Protein AF-A0A3A9YY41-F1 (afdb_monomer)

Mean predicted aligned error: 10.47 Å

Radius of gyration: 22.88 Å; Cα contacts (8 Å, |Δi|>4): 305; chains: 1; bounding box: 54×55×63 Å

InterPro domains:
  IPR057369 VG15 protein [PF25310] (116-248)

pLDDT: mean 78.18, std 17.79, range [34.72, 97.12]

Structure (mmCIF, N/CA/C/O backbone):
data_AF-A0A3A9YY41-F1
#
_entry.id   AF-A0A3A9YY41-F1
#
loop_
_atom_site.group_PDB
_atom_site.id
_atom_site.type_symbol
_atom_site.label_atom_id
_atom_site.label_alt_id
_atom_site.label_comp_id
_atom_site.label_asym_id
_atom_site.label_entity_id
_atom_site.label_seq_id
_atom_site.pdbx_PDB_ins_code
_atom_site.Cartn_x
_atom_site.Cartn_y
_atom_site.Cartn_z
_atom_site.occupancy
_atom_site.B_iso_or_equiv
_atom_site.auth_seq_id
_atom_site.auth_comp_id
_atom_site.auth_asym_id
_atom_site.auth_atom_id
_atom_site.pdbx_PDB_model_num
ATOM 1 N N . MET A 1 1 ? 11.882 -2.691 -6.430 1.00 82.69 1 MET A N 1
ATOM 2 C CA . MET A 1 1 ? 11.577 -2.040 -7.729 1.00 82.69 1 MET A CA 1
ATOM 3 C C . MET A 1 1 ? 12.564 -2.408 -8.829 1.00 82.69 1 MET A C 1
ATOM 5 O O . MET A 1 1 ? 12.120 -2.904 -9.857 1.00 82.69 1 MET A O 1
ATOM 9 N N . ARG A 1 2 ? 13.877 -2.268 -8.598 1.00 91.75 2 ARG A N 1
ATOM 10 C CA . ARG A 1 2 ? 14.949 -2.610 -9.555 1.00 91.75 2 ARG A CA 1
ATOM 11 C C . ARG A 1 2 ? 14.807 -4.006 -10.184 1.00 91.75 2 ARG A C 1
ATOM 13 O O . ARG A 1 2 ? 14.711 -4.129 -11.401 1.00 91.75 2 ARG A O 1
ATOM 20 N N . LEU A 1 3 ? 14.665 -5.047 -9.356 1.00 92.25 3 LEU A N 1
ATOM 21 C CA . LEU A 1 3 ? 14.449 -6.423 -9.827 1.00 92.25 3 LEU A CA 1
ATOM 22 C C . LEU A 1 3 ? 13.198 -6.575 -10.711 1.00 92.25 3 LEU A C 1
ATOM 24 O O . LEU A 1 3 ? 13.268 -7.194 -11.769 1.00 92.25 3 LEU A O 1
ATOM 28 N N . LEU A 1 4 ? 12.061 -6.010 -10.286 1.00 89.19 4 LEU A N 1
ATOM 29 C CA . LEU A 1 4 ? 10.801 -6.093 -11.034 1.00 89.19 4 LEU A CA 1
ATOM 30 C C . LEU A 1 4 ? 10.934 -5.438 -12.412 1.00 89.19 4 LEU A C 1
ATOM 32 O O . LEU A 1 4 ? 10.490 -6.014 -13.401 1.00 89.19 4 LEU A O 1
ATOM 36 N N . ARG A 1 5 ? 11.560 -4.258 -12.478 1.00 91.00 5 ARG A N 1
ATOM 37 C CA . ARG A 1 5 ? 11.817 -3.555 -13.737 1.00 91.00 5 ARG A CA 1
ATOM 38 C C . ARG A 1 5 ? 12.725 -4.388 -14.645 1.00 91.00 5 ARG A C 1
ATOM 40 O O . ARG A 1 5 ? 12.323 -4.702 -15.760 1.00 91.00 5 ARG A O 1
ATOM 47 N N . GLY A 1 6 ? 13.858 -4.864 -14.118 1.00 93.50 6 GLY A N 1
ATOM 48 C CA . GLY A 1 6 ? 14.816 -5.697 -14.853 1.00 93.50 6 GLY A CA 1
ATOM 49 C C . GLY A 1 6 ? 14.189 -6.954 -15.456 1.00 93.50 6 GLY A C 1
ATOM 50 O O . GLY A 1 6 ? 14.388 -7.233 -16.635 1.00 93.50 6 GLY A O 1
ATOM 51 N N . GLN A 1 7 ? 13.357 -7.665 -14.689 1.00 91.44 7 GLN A N 1
ATOM 52 C CA . GLN A 1 7 ? 12.636 -8.853 -15.168 1.00 91.44 7 GLN A CA 1
ATOM 53 C C . GLN A 1 7 ? 11.621 -8.554 -16.275 1.00 91.44 7 GLN A C 1
ATOM 55 O O . GLN A 1 7 ? 11.279 -9.446 -17.047 1.00 91.44 7 GLN A O 1
ATOM 60 N N . ARG A 1 8 ? 11.071 -7.336 -16.316 1.00 89.06 8 ARG A N 1
ATOM 61 C CA . ARG A 1 8 ? 9.973 -6.983 -17.224 1.00 89.06 8 ARG A CA 1
ATOM 62 C C . ARG A 1 8 ? 10.435 -6.263 -18.479 1.00 89.06 8 ARG A C 1
ATOM 64 O O . ARG A 1 8 ? 9.763 -6.381 -19.495 1.00 89.06 8 ARG A O 1
ATOM 71 N N . THR A 1 9 ? 11.539 -5.528 -18.413 1.00 91.25 9 THR A N 1
ATOM 72 C CA . THR A 1 9 ? 11.995 -4.670 -19.516 1.00 91.25 9 THR A CA 1
ATOM 73 C C . THR A 1 9 ? 13.408 -4.993 -19.992 1.00 91.25 9 THR A C 1
ATOM 75 O O . THR A 1 9 ? 13.845 -4.422 -20.987 1.00 91.25 9 THR A O 1
ATOM 78 N N . GLY A 1 10 ? 14.152 -5.855 -19.286 1.00 94.00 10 GLY A N 1
ATOM 79 C CA . GLY A 1 10 ? 15.588 -6.039 -19.524 1.00 94.00 10 GLY A CA 1
ATOM 80 C C . GLY A 1 10 ? 16.428 -4.817 -19.132 1.00 94.00 10 GLY A C 1
ATOM 81 O O . GLY A 1 10 ? 17.626 -4.776 -19.409 1.00 94.00 10 GLY A O 1
ATOM 82 N N . ARG A 1 11 ? 15.820 -3.829 -18.462 1.00 94.56 11 ARG A N 1
ATOM 83 C CA . ARG A 1 11 ? 16.466 -2.603 -17.988 1.00 94.56 11 ARG A CA 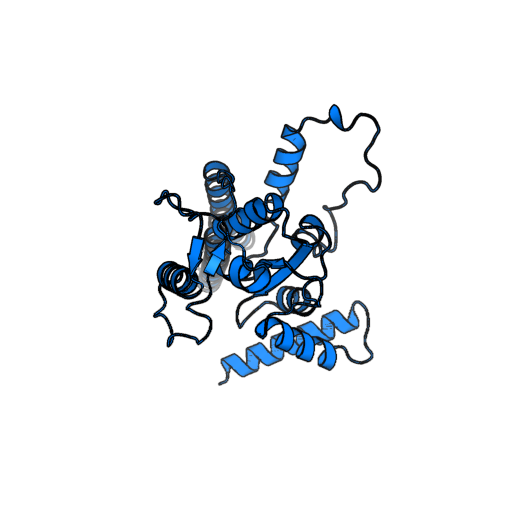1
ATOM 84 C C . ARG A 1 11 ? 16.138 -2.369 -16.518 1.00 94.56 11 ARG A C 1
ATOM 86 O O . ARG A 1 11 ? 15.042 -2.667 -16.055 1.00 94.56 11 ARG A O 1
ATOM 93 N N . THR A 1 12 ? 17.045 -1.770 -15.768 1.00 94.69 12 THR A N 1
ATOM 94 C CA . THR A 1 12 ? 16.874 -1.461 -14.344 1.00 94.69 12 THR A CA 1
ATOM 95 C C . THR A 1 12 ? 17.352 -0.045 -14.040 1.00 94.69 12 THR A C 1
ATOM 97 O O . THR A 1 12 ? 17.807 0.663 -14.930 1.00 94.69 12 THR A O 1
ATOM 100 N N . LEU A 1 13 ? 17.207 0.363 -12.788 1.00 92.25 13 LEU A N 1
ATOM 101 C CA . LEU A 1 13 ? 17.714 1.623 -12.262 1.00 92.25 13 LEU A CA 1
ATOM 102 C C . LEU A 1 13 ? 19.057 1.443 -11.541 1.00 92.25 13 LEU A C 1
ATOM 104 O O . LEU A 1 13 ? 19.387 0.306 -11.160 1.00 92.25 13 LEU A O 1
ATOM 108 N N . PRO A 1 14 ? 19.805 2.532 -11.288 1.00 92.25 14 PRO A N 1
ATOM 109 C CA . PRO A 1 14 ? 20.932 2.519 -10.369 1.00 92.25 14 PRO A CA 1
ATOM 110 C C . PRO A 1 14 ? 20.486 2.109 -8.955 1.00 92.25 14 PRO A C 1
ATOM 112 O O . PRO A 1 14 ? 19.287 2.123 -8.649 1.00 92.25 14 PRO A O 1
ATOM 115 N N . PRO A 1 15 ? 21.419 1.665 -8.096 1.00 89.12 15 PRO A N 1
ATOM 116 C CA . PRO A 1 15 ? 21.132 1.412 -6.685 1.00 89.12 15 PRO A CA 1
ATOM 117 C C . PRO A 1 15 ? 20.546 2.650 -5.995 1.00 89.12 15 PRO A C 1
ATOM 119 O O . PRO A 1 15 ? 20.778 3.768 -6.445 1.00 89.12 15 PRO A O 1
ATOM 122 N N . LEU A 1 16 ? 19.748 2.435 -4.943 1.00 82.31 16 LEU A N 1
ATOM 123 C CA . LEU A 1 16 ? 19.204 3.531 -4.131 1.00 82.31 16 LEU A CA 1
ATOM 124 C C . LEU A 1 16 ? 20.319 4.203 -3.318 1.00 82.31 16 LEU A C 1
ATOM 126 O O . LEU A 1 16 ? 20.413 5.423 -3.294 1.00 82.31 16 LEU A O 1
ATOM 130 N N . ASP A 1 17 ? 21.189 3.392 -2.711 1.00 80.44 17 ASP A N 1
ATOM 131 C CA . ASP A 1 17 ? 22.374 3.876 -2.008 1.00 80.44 17 ASP A CA 1
ATOM 132 C C . ASP A 1 17 ? 23.504 4.205 -2.998 1.00 80.44 17 ASP A C 1
ATOM 134 O O . ASP A 1 17 ? 23.661 3.495 -4.001 1.00 80.44 17 ASP A O 1
ATOM 138 N N . PRO A 1 18 ? 24.354 5.209 -2.711 1.00 70.38 18 PRO A N 1
ATOM 139 C CA . PRO A 1 18 ? 25.521 5.511 -3.528 1.00 70.38 18 PRO A CA 1
ATOM 140 C C . PRO A 1 18 ? 26.405 4.271 -3.698 1.00 70.38 18 PRO A C 1
ATOM 142 O O . PRO A 1 18 ? 26.880 3.672 -2.732 1.00 70.38 18 PRO A O 1
ATOM 145 N N . GLY A 1 19 ? 26.630 3.880 -4.947 1.00 68.88 19 GLY A N 1
ATOM 146 C CA . GLY A 1 19 ? 27.414 2.707 -5.307 1.00 68.88 19 GLY A CA 1
ATOM 147 C C . GLY A 1 19 ? 28.226 2.951 -6.574 1.00 68.88 19 GLY A C 1
ATOM 148 O O . GLY A 1 19 ? 28.112 4.014 -7.185 1.00 68.88 19 GLY A O 1
ATOM 149 N N . PRO A 1 20 ? 29.065 1.987 -6.988 1.00 72.25 20 PRO A N 1
ATOM 150 C CA . PRO A 1 20 ? 29.802 2.113 -8.235 1.00 72.25 20 PRO A CA 1
ATOM 151 C C . PRO A 1 20 ? 28.821 2.284 -9.397 1.00 72.25 20 PRO A C 1
ATOM 153 O O . PRO A 1 20 ? 27.899 1.478 -9.547 1.00 72.25 20 PRO A O 1
ATOM 156 N N . ASP A 1 21 ? 29.052 3.306 -10.219 1.00 76.25 21 ASP A N 1
ATOM 157 C CA . ASP A 1 21 ? 28.293 3.517 -11.446 1.00 76.25 21 ASP A CA 1
ATOM 158 C C . ASP A 1 21 ? 28.559 2.345 -12.401 1.00 76.25 21 ASP A C 1
ATOM 160 O O . ASP A 1 21 ? 29.668 2.139 -12.907 1.00 76.25 21 ASP A O 1
ATOM 164 N N . ARG A 1 22 ? 27.545 1.496 -12.565 1.00 86.31 22 ARG A N 1
ATOM 165 C CA . ARG A 1 22 ? 27.589 0.307 -13.412 1.00 86.31 22 ARG A CA 1
ATOM 166 C C . ARG A 1 22 ? 26.534 0.461 -14.486 1.00 86.31 22 ARG A C 1
ATOM 168 O O . ARG A 1 22 ? 25.359 0.586 -14.175 1.00 86.31 22 ARG A O 1
ATOM 175 N N . ARG A 1 23 ? 26.944 0.308 -15.745 1.00 91.94 23 ARG A N 1
ATOM 176 C CA . ARG A 1 23 ? 26.035 0.317 -16.906 1.00 91.94 23 ARG A CA 1
ATOM 177 C C . ARG A 1 23 ? 25.256 -0.991 -17.088 1.00 91.94 23 ARG A C 1
ATOM 179 O O . ARG A 1 23 ? 24.273 -1.028 -17.824 1.00 91.94 23 ARG A O 1
ATOM 186 N N . GLU A 1 24 ? 25.683 -2.069 -16.430 1.00 94.94 24 GLU A N 1
ATOM 187 C CA . GLU A 1 24 ? 25.030 -3.381 -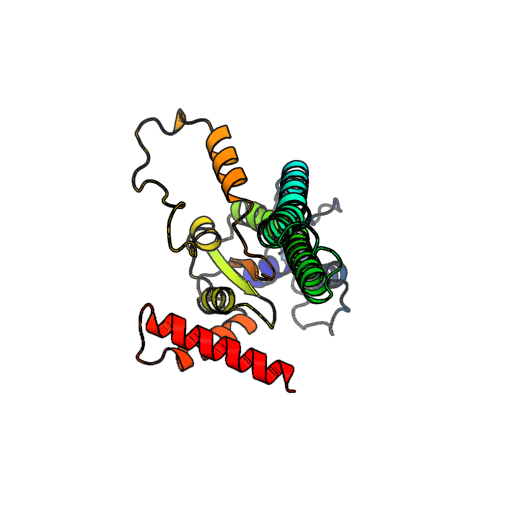16.468 1.00 94.94 24 GLU A CA 1
ATOM 188 C C . GLU A 1 24 ? 25.072 -4.081 -15.105 1.00 94.94 24 GLU A C 1
ATOM 190 O O . GLU A 1 24 ? 26.043 -3.955 -14.355 1.00 94.94 24 GLU A O 1
ATOM 195 N N . VAL A 1 25 ? 24.043 -4.887 -14.833 1.00 95.44 25 VAL A N 1
ATOM 196 C CA . VAL A 1 25 ? 23.956 -5.816 -13.692 1.00 95.44 25 VAL A CA 1
ATOM 197 C C . VAL A 1 25 ? 23.307 -7.128 -14.130 1.00 95.44 25 VAL A C 1
ATOM 199 O O . VAL A 1 25 ? 22.646 -7.177 -15.167 1.00 95.44 25 VAL A O 1
ATOM 202 N N . ARG A 1 26 ? 23.450 -8.205 -13.358 1.00 96.31 26 ARG A N 1
ATOM 203 C CA . ARG A 1 26 ? 22.733 -9.466 -13.610 1.00 96.31 26 ARG A CA 1
ATOM 204 C C . ARG A 1 26 ? 21.431 -9.568 -12.816 1.00 96.31 26 ARG A C 1
ATOM 206 O O . ARG A 1 26 ? 21.323 -9.028 -11.716 1.00 96.31 26 ARG A O 1
ATOM 213 N N . LEU A 1 27 ? 20.451 -10.322 -13.325 1.00 96.25 27 LEU A N 1
ATOM 214 C CA . LEU A 1 27 ? 19.213 -10.605 -12.580 1.00 96.25 27 LEU A CA 1
ATOM 215 C C . LEU A 1 27 ? 19.484 -11.292 -11.235 1.00 96.25 27 LEU A C 1
ATOM 217 O O . LEU A 1 27 ? 18.795 -10.991 -10.260 1.00 96.25 27 LEU A O 1
ATOM 221 N N . GLY A 1 28 ? 20.503 -12.153 -11.158 1.00 95.50 28 GLY A N 1
ATOM 222 C CA . GLY A 1 28 ? 20.923 -12.781 -9.907 1.00 95.50 28 GLY A CA 1
ATOM 223 C C . GLY A 1 28 ? 21.386 -11.767 -8.859 1.00 95.50 28 GLY A C 1
ATOM 224 O O . GLY A 1 28 ? 20.963 -11.854 -7.710 1.00 95.50 28 GLY A O 1
ATOM 225 N N . GLU A 1 29 ? 22.163 -10.757 -9.264 1.00 93.50 29 GLU A N 1
ATOM 226 C CA . GLU A 1 29 ? 22.610 -9.669 -8.378 1.00 93.50 29 GLU A CA 1
ATOM 227 C C . GLU A 1 29 ? 21.419 -8.824 -7.893 1.00 93.50 29 GLU A C 1
ATOM 229 O O . GLU A 1 29 ? 21.321 -8.496 -6.713 1.00 93.50 29 GLU A O 1
ATOM 234 N N . LEU A 1 30 ? 20.455 -8.535 -8.776 1.00 94.69 30 LEU A N 1
ATOM 235 C CA . LEU A 1 30 ? 19.223 -7.832 -8.397 1.00 94.69 30 LEU A CA 1
ATOM 236 C C . LEU A 1 30 ? 18.345 -8.655 -7.436 1.00 94.69 30 LEU A C 1
ATOM 238 O O . LEU A 1 30 ? 17.632 -8.081 -6.610 1.00 94.69 30 LEU A O 1
ATOM 242 N N . ARG A 1 31 ? 18.362 -9.994 -7.531 1.00 94.62 31 ARG A N 1
ATOM 243 C CA . ARG A 1 31 ? 17.701 -10.871 -6.549 1.00 94.62 31 ARG A CA 1
ATOM 244 C C . ARG A 1 31 ? 18.435 -10.853 -5.217 1.00 94.62 31 ARG A C 1
ATOM 246 O O . ARG A 1 31 ? 17.773 -10.726 -4.196 1.00 94.62 31 ARG A O 1
ATOM 253 N N . GLU A 1 32 ? 19.759 -10.981 -5.217 1.00 92.75 32 GLU A N 1
ATOM 254 C CA . GLU A 1 32 ? 20.574 -10.900 -3.996 1.00 92.75 32 GLU A CA 1
ATOM 255 C C . GLU A 1 32 ? 20.307 -9.602 -3.242 1.00 92.75 32 GLU A C 1
ATOM 257 O O . GLU A 1 32 ? 20.022 -9.628 -2.048 1.00 92.75 32 GLU A O 1
ATOM 262 N N . GLU A 1 33 ? 20.321 -8.479 -3.956 1.00 91.44 33 GLU A N 1
ATOM 263 C CA . GLU A 1 33 ? 19.960 -7.180 -3.408 1.00 91.44 33 GLU A CA 1
ATOM 264 C C . GLU A 1 33 ? 18.545 -7.172 -2.826 1.00 91.44 33 GLU A C 1
ATOM 266 O O . GLU A 1 33 ? 18.365 -6.728 -1.696 1.00 91.44 33 GLU A O 1
ATOM 271 N N . PHE A 1 34 ? 17.551 -7.671 -3.566 1.00 91.94 34 PHE A N 1
ATOM 272 C CA . PHE A 1 34 ? 16.168 -7.718 -3.093 1.00 91.94 34 PHE A CA 1
ATOM 273 C C . PHE A 1 34 ? 16.031 -8.512 -1.788 1.00 91.94 34 PHE A C 1
ATOM 275 O O . PHE A 1 34 ? 15.422 -8.017 -0.846 1.00 91.94 34 PHE A O 1
ATOM 282 N N . TYR A 1 35 ? 16.605 -9.715 -1.720 1.00 92.69 35 TYR A N 1
ATOM 283 C CA . TYR A 1 35 ? 16.511 -10.570 -0.533 1.00 92.69 35 TYR A CA 1
ATOM 284 C C . TYR A 1 35 ? 17.287 -9.994 0.652 1.00 92.69 35 TYR A C 1
ATOM 286 O O . TYR A 1 35 ? 16.775 -9.987 1.768 1.00 92.69 35 TYR A O 1
ATOM 294 N N . ARG A 1 36 ? 18.462 -9.405 0.402 1.00 91.19 36 ARG A N 1
ATOM 295 C CA . ARG A 1 36 ? 19.219 -8.668 1.419 1.00 91.19 36 ARG A CA 1
ATOM 296 C C . ARG A 1 36 ? 18.405 -7.509 1.999 1.00 91.19 36 ARG A C 1
ATOM 298 O O . ARG A 1 36 ? 18.357 -7.372 3.213 1.00 91.19 36 ARG A O 1
ATOM 305 N N . LEU A 1 37 ? 17.770 -6.695 1.151 1.00 88.25 37 LEU A N 1
ATOM 306 C CA . LEU A 1 37 ? 16.925 -5.577 1.594 1.00 88.25 37 LEU A CA 1
ATOM 307 C C . LEU A 1 37 ? 15.650 -6.050 2.301 1.00 88.25 37 LEU A C 1
ATOM 309 O O . LEU A 1 37 ? 15.180 -5.383 3.213 1.00 88.25 37 LEU A O 1
ATOM 313 N N . ALA A 1 38 ? 15.100 -7.196 1.898 1.00 87.25 38 ALA A N 1
ATOM 314 C CA . ALA A 1 38 ? 13.948 -7.805 2.556 1.00 87.25 38 ALA A CA 1
ATOM 315 C C . ALA A 1 38 ? 14.295 -8.460 3.906 1.00 87.25 38 ALA A C 1
ATOM 317 O O . ALA A 1 38 ? 13.384 -8.828 4.636 1.00 87.25 38 ALA A O 1
ATOM 318 N N . GLY A 1 39 ? 15.583 -8.629 4.234 1.00 91.56 39 GLY A N 1
ATOM 319 C CA . GLY A 1 39 ? 16.014 -9.375 5.419 1.00 91.56 39 GLY A CA 1
ATO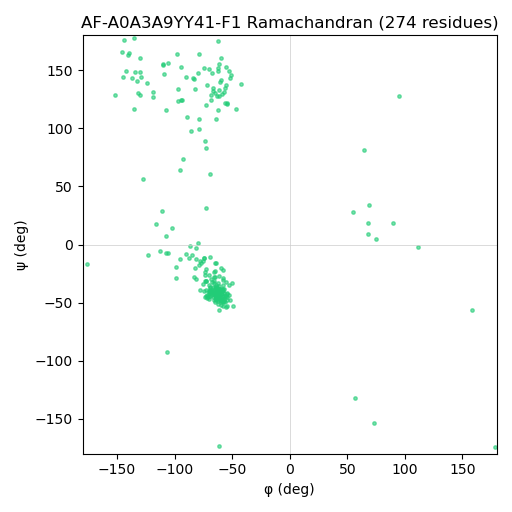M 320 C C . GLY A 1 39 ? 15.734 -10.879 5.332 1.00 91.56 39 GLY A C 1
ATOM 321 O O . GLY A 1 39 ? 15.732 -11.563 6.349 1.00 91.56 39 GLY A O 1
ATOM 322 N N . GLU A 1 40 ? 15.505 -11.398 4.125 1.00 91.38 40 GLU A N 1
ATOM 323 C CA . GLU A 1 40 ? 15.095 -12.781 3.876 1.00 91.38 40 GLU A CA 1
ATOM 324 C C . GLU A 1 40 ? 16.237 -13.574 3.221 1.00 91.38 40 GLU A C 1
ATOM 326 O O . GLU A 1 40 ? 17.003 -13.024 2.419 1.00 91.38 40 GLU A O 1
ATOM 331 N N . PRO A 1 41 ? 16.376 -14.883 3.498 1.00 90.75 41 PRO A N 1
ATOM 332 C CA . PRO A 1 41 ? 17.383 -15.696 2.840 1.00 90.75 41 PRO A CA 1
ATOM 333 C C . PRO A 1 41 ? 17.059 -15.829 1.350 1.00 90.75 41 PRO A C 1
ATOM 335 O O . PRO A 1 41 ? 15.929 -16.127 0.954 1.00 90.75 41 PRO A O 1
ATOM 338 N N . ARG A 1 42 ? 18.076 -15.659 0.498 1.00 87.62 42 ARG A N 1
ATOM 339 C CA . ARG A 1 42 ? 17.915 -15.871 -0.942 1.00 87.62 42 ARG A CA 1
ATOM 340 C C . ARG A 1 42 ? 17.554 -17.345 -1.207 1.00 87.62 42 ARG A C 1
ATOM 342 O O . ARG A 1 42 ? 18.298 -18.234 -0.787 1.00 87.62 42 ARG A O 1
ATOM 349 N N . PRO A 1 43 ? 16.474 -17.624 -1.957 1.00 86.75 43 PRO A N 1
ATOM 350 C CA . PRO A 1 43 ? 16.180 -18.959 -2.462 1.00 86.75 43 PRO A CA 1
ATOM 351 C C . PRO A 1 43 ? 17.271 -19.467 -3.412 1.00 86.75 43 PRO A C 1
ATOM 353 O O . PRO A 1 43 ? 18.183 -18.734 -3.798 1.00 86.75 43 PRO A O 1
ATOM 356 N N . ARG A 1 44 ? 17.147 -20.727 -3.845 1.00 90.06 44 ARG A N 1
ATOM 357 C CA . ARG A 1 44 ? 18.076 -21.317 -4.820 1.00 90.06 44 ARG A CA 1
ATOM 358 C C . ARG A 1 44 ? 18.223 -20.430 -6.070 1.00 90.06 44 ARG A C 1
ATOM 360 O O . ARG A 1 44 ? 17.219 -19.845 -6.498 1.00 90.06 44 ARG A O 1
ATOM 367 N N . PRO A 1 45 ? 19.439 -20.355 -6.653 1.00 91.44 45 PRO A N 1
ATOM 368 C CA . PRO A 1 45 ? 19.662 -19.659 -7.911 1.00 91.44 45 PRO A CA 1
ATOM 369 C C . PRO A 1 45 ? 18.674 -20.107 -8.983 1.00 91.44 45 PRO A C 1
ATOM 371 O O . PRO A 1 45 ? 18.258 -21.268 -9.010 1.00 91.44 45 PRO A O 1
ATOM 374 N N . ARG A 1 46 ? 18.294 -19.174 -9.849 1.00 90.62 46 ARG A N 1
ATOM 375 C CA . ARG A 1 46 ? 17.408 -19.433 -10.984 1.00 90.62 46 ARG A CA 1
ATOM 376 C C . ARG A 1 46 ? 18.195 -19.438 -12.284 1.00 90.62 46 ARG A C 1
ATOM 378 O O . ARG A 1 46 ? 19.224 -18.777 -12.391 1.00 90.62 46 ARG A O 1
ATOM 385 N N . ASP A 1 47 ? 17.660 -20.120 -13.291 1.00 92.81 47 ASP A N 1
ATOM 386 C CA . ASP A 1 47 ? 18.272 -20.201 -14.623 1.00 92.81 47 ASP A CA 1
ATOM 387 C C . ASP A 1 47 ? 18.466 -18.815 -15.263 1.00 92.81 47 ASP A C 1
ATOM 389 O O . ASP A 1 47 ? 19.403 -18.599 -16.029 1.00 92.81 47 ASP A O 1
ATOM 393 N N . ASP A 1 48 ? 17.608 -17.848 -14.914 1.00 94.12 48 ASP A N 1
ATOM 394 C CA . ASP A 1 48 ? 17.678 -16.474 -15.411 1.00 94.12 48 ASP A CA 1
ATOM 395 C C . ASP A 1 48 ? 18.696 -15.588 -14.671 1.00 94.12 48 ASP A C 1
ATOM 397 O O . ASP A 1 48 ? 18.916 -14.448 -15.076 1.00 94.12 48 ASP A O 1
ATOM 401 N N . ASP A 1 49 ? 19.380 -16.085 -13.636 1.00 95.88 49 ASP A N 1
ATOM 402 C CA . ASP A 1 49 ? 20.264 -15.262 -12.803 1.00 95.88 49 ASP A CA 1
ATOM 403 C C . ASP A 1 49 ? 21.490 -14.733 -13.560 1.00 95.88 49 ASP A C 1
ATOM 405 O O . ASP A 1 49 ? 22.039 -13.696 -13.186 1.00 95.88 49 ASP A O 1
ATOM 409 N N . THR A 1 50 ? 21.914 -15.394 -14.642 1.00 95.69 50 THR A N 1
ATOM 410 C CA . THR A 1 50 ? 23.038 -14.934 -15.471 1.00 95.69 50 THR A CA 1
ATOM 411 C C . THR A 1 50 ? 22.653 -13.856 -16.483 1.00 95.69 50 THR A C 1
ATOM 413 O O . THR A 1 50 ? 23.554 -13.241 -17.063 1.00 95.69 50 THR A O 1
ATOM 416 N N . VAL A 1 51 ? 21.355 -13.624 -16.712 1.00 97.12 51 VAL A N 1
ATOM 417 C CA . VAL A 1 51 ? 20.852 -12.640 -17.682 1.00 97.12 51 VAL A CA 1
ATOM 418 C C . VAL A 1 51 ? 21.322 -11.243 -17.290 1.00 97.12 51 VAL A C 1
ATOM 420 O O . VAL A 1 51 ? 21.153 -10.818 -16.145 1.00 97.12 51 VAL A O 1
ATOM 423 N N . ARG A 1 52 ? 21.931 -10.537 -18.249 1.00 97.12 52 ARG A N 1
ATOM 424 C CA . ARG A 1 52 ? 22.388 -9.152 -18.091 1.00 97.12 52 ARG A CA 1
ATOM 425 C C . ARG A 1 52 ? 21.235 -8.185 -18.322 1.00 97.12 52 ARG A C 1
ATOM 427 O O . ARG A 1 52 ? 20.398 -8.402 -19.193 1.00 97.12 52 ARG A O 1
ATOM 434 N N . VAL A 1 53 ? 21.227 -7.121 -17.537 1.00 96.62 53 VAL A N 1
ATOM 435 C CA . VAL A 1 53 ? 20.210 -6.076 -17.504 1.00 96.62 53 VAL A CA 1
ATOM 436 C C . VAL A 1 53 ? 20.926 -4.733 -17.580 1.00 96.62 53 VAL A C 1
ATOM 438 O O . VAL A 1 53 ? 21.848 -4.477 -16.803 1.00 96.62 53 VAL A O 1
ATOM 441 N N . THR A 1 54 ? 20.506 -3.874 -18.508 1.00 96.75 54 THR A N 1
ATOM 442 C CA . THR A 1 54 ? 21.067 -2.523 -18.658 1.00 96.75 54 THR A CA 1
ATOM 443 C C . THR A 1 54 ? 20.612 -1.631 -17.508 1.00 96.75 54 THR A C 1
ATOM 445 O O . THR A 1 54 ? 19.441 -1.664 -17.135 1.00 96.75 54 THR A O 1
ATOM 448 N N . VAL A 1 55 ? 21.514 -0.829 -16.951 1.00 95.19 55 VAL A N 1
ATOM 449 C CA . VAL A 1 55 ? 21.184 0.188 -15.947 1.00 95.19 55 VAL A CA 1
ATOM 450 C C . VAL A 1 55 ? 20.944 1.511 -16.668 1.00 95.19 55 VAL A C 1
ATOM 452 O O . VAL A 1 55 ? 21.787 1.946 -17.448 1.00 95.19 55 VAL A O 1
ATOM 455 N N . ASP A 1 56 ? 19.774 2.105 -16.450 1.00 93.00 56 ASP A N 1
ATOM 456 C CA . ASP A 1 56 ? 19.403 3.400 -17.021 1.00 93.00 56 ASP A CA 1
ATOM 457 C C . ASP A 1 56 ? 19.935 4.541 -16.166 1.00 93.00 56 ASP A C 1
ATOM 459 O O . ASP A 1 56 ? 19.871 4.456 -14.943 1.00 93.00 56 ASP A O 1
ATOM 463 N N . ASP A 1 57 ? 20.361 5.631 -16.803 1.00 90.44 57 ASP A N 1
ATOM 464 C CA . ASP A 1 57 ? 20.616 6.885 -16.099 1.00 90.44 57 ASP A CA 1
ATOM 465 C C . ASP A 1 57 ? 19.302 7.372 -15.483 1.00 90.44 57 ASP A C 1
ATOM 467 O O . ASP A 1 57 ? 18.319 7.644 -16.183 1.00 90.44 57 ASP A O 1
ATOM 471 N N . PHE A 1 58 ? 19.266 7.428 -14.157 1.00 89.81 58 PHE A N 1
ATOM 472 C CA . PHE A 1 58 ? 18.087 7.816 -13.405 1.00 89.81 58 PHE A CA 1
ATOM 473 C C . PHE A 1 58 ? 18.506 8.432 -12.080 1.00 89.81 58 PHE A C 1
ATOM 475 O O . PHE A 1 58 ? 19.275 7.844 -11.322 1.00 89.81 58 PHE A O 1
ATOM 482 N N . GLU A 1 59 ? 17.964 9.606 -11.805 1.00 88.56 59 GLU A N 1
ATOM 483 C CA . GLU A 1 59 ? 18.140 10.299 -10.542 1.00 88.56 59 GLU A CA 1
ATOM 484 C C . GLU A 1 59 ? 16.969 9.948 -9.626 1.00 88.56 59 GLU A C 1
ATOM 486 O O . GLU A 1 59 ? 15.802 10.078 -10.011 1.00 88.56 59 GLU A O 1
ATOM 491 N N . TRP A 1 60 ? 17.281 9.437 -8.436 1.00 87.31 60 TRP A N 1
ATOM 492 C CA . TRP A 1 60 ? 16.258 9.128 -7.447 1.00 87.31 60 TRP A CA 1
ATOM 493 C C . TRP A 1 60 ? 15.644 10.430 -6.929 1.00 87.31 60 TRP A C 1
ATOM 495 O O . TRP A 1 60 ? 16.396 11.311 -6.524 1.00 87.31 60 TRP A O 1
ATOM 505 N N . PRO A 1 61 ? 14.305 10.564 -6.931 1.00 84.88 61 PRO A N 1
ATOM 506 C CA . PRO A 1 61 ? 13.663 11.709 -6.305 1.00 84.88 61 PRO A CA 1
ATOM 507 C C . PRO A 1 61 ? 14.002 11.761 -4.816 1.00 84.88 61 PRO A C 1
ATOM 509 O O . PRO A 1 61 ? 13.970 10.719 -4.152 1.00 84.88 61 PRO A O 1
ATOM 512 N N . ASP A 1 62 ? 14.247 12.963 -4.302 1.00 82.56 62 ASP A N 1
ATOM 513 C CA . ASP A 1 62 ? 14.413 13.182 -2.868 1.00 82.56 62 ASP A CA 1
ATOM 514 C C . ASP A 1 62 ? 13.150 12.755 -2.106 1.00 82.56 62 ASP A C 1
ATOM 516 O O . ASP A 1 62 ? 12.015 12.935 -2.568 1.00 82.56 62 ASP A O 1
ATOM 520 N N . GLY A 1 63 ? 13.355 12.149 -0.937 1.00 77.88 63 GLY A N 1
ATOM 521 C CA . GLY A 1 63 ? 12.274 11.847 -0.004 1.00 77.88 63 GLY A CA 1
ATOM 522 C C . GLY A 1 63 ? 11.790 13.106 0.718 1.00 77.88 63 GLY A C 1
ATOM 523 O O . GLY A 1 63 ? 12.561 14.035 0.944 1.00 77.88 63 GLY A O 1
ATOM 524 N N . ASP A 1 64 ? 10.520 13.119 1.124 1.00 81.12 64 ASP A N 1
ATOM 525 C CA . ASP A 1 64 ? 9.946 14.161 1.986 1.00 81.12 64 ASP A CA 1
ATOM 526 C C . ASP A 1 64 ? 9.985 13.702 3.452 1.00 81.12 64 ASP A C 1
ATOM 528 O O . ASP A 1 64 ? 8.953 13.453 4.071 1.00 81.12 64 ASP A O 1
ATOM 532 N N . GLU A 1 65 ? 11.192 13.514 3.998 1.00 83.19 65 GLU A N 1
ATOM 533 C CA . GLU A 1 65 ? 11.367 13.000 5.368 1.00 83.19 65 GLU A CA 1
ATOM 534 C C . GLU A 1 65 ? 10.693 13.902 6.409 1.00 83.19 65 GLU A C 1
ATOM 536 O O . GLU A 1 65 ? 10.075 13.413 7.353 1.00 83.19 65 GLU A O 1
ATOM 541 N N . GLU A 1 66 ? 10.764 15.222 6.219 1.00 82.44 66 GLU A N 1
ATOM 542 C CA . GLU A 1 66 ? 10.125 16.184 7.114 1.00 82.44 66 GLU A CA 1
ATOM 543 C C . GLU A 1 66 ? 8.593 16.097 7.031 1.00 82.44 66 GLU A C 1
ATOM 545 O O . GLU A 1 66 ? 7.899 16.156 8.049 1.00 82.44 66 GLU A O 1
ATOM 550 N N . GLY A 1 67 ? 8.042 15.943 5.824 1.00 80.50 67 GLY A N 1
ATOM 551 C CA . GLY A 1 67 ? 6.617 15.712 5.621 1.00 80.50 67 GLY A CA 1
ATOM 552 C C . GLY A 1 67 ? 6.133 14.400 6.214 1.00 80.50 67 GLY A C 1
ATOM 553 O O . GLY A 1 67 ? 5.083 14.387 6.864 1.00 80.50 67 GLY A O 1
ATOM 554 N N . ASP A 1 68 ? 6.909 13.332 6.056 1.00 82.06 68 ASP A N 1
ATOM 555 C CA . ASP A 1 68 ? 6.624 12.021 6.628 1.00 82.06 68 ASP A CA 1
ATOM 556 C C . ASP A 1 68 ? 6.660 12.060 8.166 1.00 82.06 68 ASP A C 1
ATOM 558 O O . ASP A 1 68 ? 5.726 11.567 8.803 1.00 82.06 68 ASP A O 1
ATOM 562 N N . ASP A 1 69 ? 7.653 12.714 8.779 1.00 83.56 69 ASP A N 1
ATOM 563 C CA . ASP A 1 69 ? 7.753 12.866 10.240 1.00 83.56 69 ASP A CA 1
ATOM 564 C C . ASP A 1 69 ? 6.610 13.719 10.814 1.00 83.56 69 ASP A C 1
ATOM 566 O O . ASP A 1 69 ? 5.976 13.372 11.820 1.00 83.56 69 ASP A O 1
ATOM 570 N N . ARG A 1 70 ? 6.255 14.808 10.122 1.00 84.88 70 ARG A N 1
ATOM 571 C CA . ARG A 1 70 ? 5.118 15.657 10.497 1.00 84.88 70 ARG A CA 1
ATOM 572 C C . ARG A 1 70 ? 3.797 14.898 10.386 1.00 84.88 70 ARG A C 1
ATOM 574 O O . ARG A 1 70 ? 2.960 14.986 11.289 1.00 84.88 70 ARG A O 1
ATOM 581 N N . ALA A 1 71 ? 3.607 14.138 9.307 1.00 79.88 71 ALA A N 1
ATOM 582 C CA . ALA A 1 71 ? 2.430 13.300 9.104 1.00 79.88 71 ALA A CA 1
ATOM 583 C C . ALA A 1 71 ? 2.326 12.217 10.184 1.00 79.88 71 ALA A C 1
ATOM 585 O O . ALA A 1 71 ? 1.243 12.022 10.745 1.00 79.88 71 ALA A O 1
ATOM 586 N N . ALA A 1 72 ? 3.445 11.575 10.526 1.00 85.31 72 ALA A N 1
ATOM 587 C CA . ALA A 1 72 ? 3.511 10.576 11.581 1.00 85.31 72 ALA A CA 1
ATOM 588 C C . ALA A 1 72 ? 3.184 11.174 12.953 1.00 85.31 72 ALA A C 1
ATOM 590 O O . ALA A 1 72 ? 2.337 10.640 13.671 1.00 85.31 72 ALA A O 1
ATOM 591 N N . THR A 1 73 ? 3.764 12.327 13.283 1.00 86.75 73 THR A N 1
ATOM 592 C CA . THR A 1 73 ? 3.505 13.045 14.536 1.00 86.75 73 THR A CA 1
ATOM 593 C C . THR A 1 73 ? 2.022 13.383 14.690 1.00 86.75 73 THR A C 1
ATOM 595 O O . THR A 1 73 ? 1.397 13.014 15.687 1.00 86.75 73 THR A O 1
ATOM 598 N N . VAL A 1 74 ? 1.422 14.029 13.684 1.00 82.06 74 VAL A N 1
ATOM 599 C CA . VAL A 1 74 ? -0.009 14.382 13.704 1.00 82.06 74 VAL A CA 1
ATOM 600 C C . VAL A 1 74 ? -0.874 13.127 13.807 1.00 82.06 74 VAL A C 1
ATOM 602 O O . VAL A 1 74 ? -1.778 13.061 14.640 1.00 82.06 74 VAL A O 1
ATOM 605 N N . SER A 1 75 ? -0.576 12.115 12.994 1.00 81.50 75 SER A N 1
ATOM 606 C CA . SER A 1 75 ? -1.277 10.834 12.985 1.00 81.50 75 SER A CA 1
ATOM 607 C C . SER A 1 75 ? -1.311 10.181 14.369 1.00 81.50 75 SER A C 1
ATOM 609 O O . SER A 1 75 ? -2.387 9.833 14.861 1.00 81.50 75 SER A O 1
ATOM 611 N N . LEU A 1 76 ? -0.151 10.025 15.009 1.00 86.75 76 LEU A N 1
ATOM 612 C CA . LEU A 1 76 ? -0.022 9.322 16.285 1.00 86.75 76 LEU A CA 1
ATOM 613 C C . LEU A 1 76 ? -0.676 10.097 17.431 1.00 86.75 76 LEU A C 1
ATOM 615 O O . LEU A 1 76 ? -1.329 9.492 18.282 1.00 86.75 76 LEU A O 1
ATOM 619 N N . ILE A 1 77 ? -0.577 11.431 17.425 1.00 86.25 77 ILE A N 1
ATOM 620 C CA . ILE A 1 77 ? -1.250 12.288 18.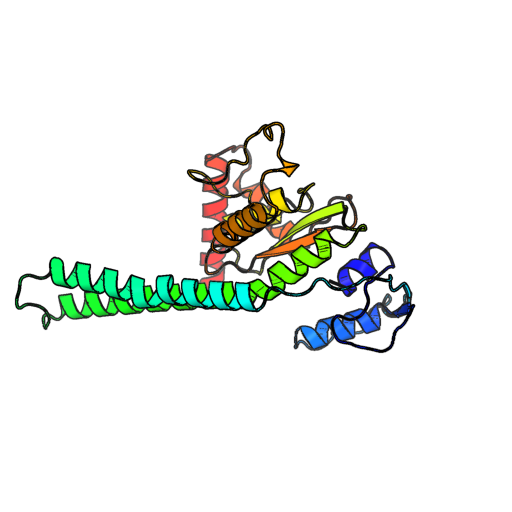410 1.00 86.25 77 ILE A CA 1
ATOM 621 C C . ILE A 1 77 ? -2.775 12.169 18.286 1.00 86.25 77 ILE A C 1
ATOM 623 O O . ILE A 1 77 ? -3.467 11.982 19.290 1.00 86.25 77 ILE A O 1
ATOM 627 N N . VAL A 1 78 ? -3.305 12.255 17.062 1.00 80.25 78 VAL A N 1
ATOM 628 C CA . VAL A 1 78 ? -4.755 12.234 16.815 1.00 80.25 78 VAL A CA 1
ATOM 629 C C . VAL A 1 78 ? -5.348 10.852 17.091 1.00 80.25 78 VAL A C 1
ATOM 631 O O . VAL A 1 78 ? -6.412 10.740 17.699 1.00 80.25 78 VAL A O 1
ATOM 634 N N . THR A 1 79 ? -4.669 9.788 16.663 1.00 82.25 79 THR A N 1
ATOM 635 C CA . THR A 1 79 ? -5.188 8.416 16.783 1.00 82.25 79 THR A CA 1
ATOM 636 C C . THR A 1 79 ? -4.962 7.791 18.157 1.00 82.25 79 THR A C 1
ATOM 638 O O . THR A 1 79 ? -5.686 6.858 18.497 1.00 82.25 79 THR A O 1
ATOM 641 N N . GLY A 1 80 ? -4.022 8.303 18.958 1.00 88.69 80 GLY A N 1
ATOM 642 C CA . GLY A 1 80 ? -3.773 7.857 20.329 1.00 88.69 80 GLY A CA 1
ATOM 643 C C . GLY A 1 80 ? -4.270 8.860 21.376 1.00 88.69 80 GLY A C 1
ATOM 644 O O . GLY A 1 80 ? -5.435 8.783 21.771 1.00 88.69 80 GLY A O 1
ATOM 645 N N . PRO A 1 81 ? -3.420 9.793 21.853 1.00 91.19 81 PRO A N 1
ATOM 646 C CA . PRO A 1 81 ? -3.741 10.702 22.956 1.00 91.19 81 PRO A CA 1
ATOM 647 C C . PRO A 1 81 ? -5.055 11.474 22.814 1.00 91.19 81 PRO A C 1
ATOM 649 O O . PRO A 1 81 ? -5.844 11.481 23.757 1.00 91.19 81 PRO A O 1
ATOM 652 N N . VAL A 1 82 ? -5.322 12.091 21.657 1.00 84.25 82 VAL A N 1
ATOM 653 C CA . VAL A 1 82 ? -6.556 12.876 21.454 1.00 84.25 82 VAL A CA 1
ATOM 654 C C . VAL A 1 82 ? -7.781 11.970 21.551 1.00 84.25 82 VAL A C 1
ATOM 656 O O . VAL A 1 82 ? -8.727 12.268 22.273 1.00 84.25 82 VAL A O 1
ATOM 659 N N . ARG A 1 83 ? -7.733 10.799 20.909 1.00 82.06 83 ARG A N 1
ATOM 660 C CA . ARG A 1 83 ? -8.817 9.815 20.969 1.00 82.06 83 ARG A CA 1
ATOM 661 C C . ARG A 1 83 ? -9.052 9.283 22.389 1.00 82.06 83 ARG A C 1
ATOM 663 O O . ARG A 1 83 ? -10.203 9.078 22.780 1.00 82.06 83 ARG A O 1
ATOM 670 N N . ALA A 1 84 ? -7.985 9.077 23.162 1.00 90.69 84 ALA A N 1
ATOM 671 C CA . ALA A 1 84 ? -8.077 8.690 24.567 1.00 90.69 84 ALA A CA 1
ATOM 672 C C . ALA A 1 84 ? -8.743 9.792 25.403 1.00 90.69 84 ALA A C 1
ATOM 674 O O . ALA A 1 84 ? -9.672 9.503 26.155 1.00 90.69 84 ALA A O 1
ATOM 675 N N . GLN A 1 85 ? -8.321 11.050 25.232 1.00 87.81 85 GLN A N 1
ATOM 676 C CA . GLN A 1 85 ? -8.919 12.205 25.909 1.00 87.81 85 GLN A CA 1
ATOM 677 C C . GLN A 1 85 ? -10.413 12.330 25.586 1.00 87.81 85 GLN A C 1
ATOM 679 O O . GLN A 1 85 ? -11.226 12.380 26.507 1.00 87.81 85 GLN A O 1
ATOM 684 N N . ASP A 1 86 ? -10.787 12.261 24.306 1.00 86.44 86 ASP A N 1
ATOM 685 C CA . ASP A 1 86 ? -12.186 12.300 23.863 1.00 86.44 86 ASP A CA 1
ATOM 686 C C . ASP A 1 86 ? -13.018 11.159 24.463 1.00 86.44 86 ASP A C 1
ATOM 688 O O . ASP A 1 86 ? -14.187 11.330 24.819 1.00 86.44 86 ASP A O 1
ATOM 692 N N . GLY A 1 87 ? -12.438 9.960 24.561 1.00 88.25 87 GLY A N 1
ATOM 693 C CA . GLY A 1 87 ? -13.070 8.819 25.212 1.00 88.25 87 GLY A CA 1
ATOM 694 C C . GLY A 1 87 ? -13.273 9.044 26.707 1.00 88.25 87 GLY A C 1
ATOM 695 O O . GLY A 1 87 ? -14.389 8.885 27.196 1.00 88.25 87 GLY A O 1
ATOM 696 N N . ILE A 1 88 ? -12.234 9.480 27.418 1.00 90.31 88 ILE A N 1
ATOM 697 C CA . ILE A 1 88 ? -12.281 9.750 28.859 1.00 90.31 88 ILE A CA 1
ATOM 698 C C . ILE A 1 88 ? -13.308 10.838 29.170 1.00 90.31 88 ILE A C 1
ATOM 700 O O . ILE A 1 88 ? -14.132 10.653 30.061 1.00 90.31 88 ILE A O 1
ATOM 704 N N . THR A 1 89 ? -13.316 11.941 28.417 1.00 88.44 89 THR A N 1
ATOM 705 C CA . THR A 1 89 ? -14.291 13.022 28.605 1.00 88.44 89 THR A CA 1
ATOM 706 C C . THR A 1 89 ? -15.724 12.527 28.420 1.00 88.44 89 THR A C 1
ATOM 708 O O . THR A 1 89 ? -16.601 12.911 29.195 1.00 88.44 89 THR A O 1
ATOM 711 N N . ARG A 1 90 ? -15.978 11.630 27.457 1.00 85.62 90 ARG A N 1
ATOM 712 C CA . ARG A 1 90 ? -17.303 11.008 27.291 1.00 85.62 90 ARG A CA 1
ATOM 713 C C . ARG A 1 90 ? -17.694 10.156 28.496 1.00 85.62 90 ARG A C 1
ATOM 715 O O . ARG A 1 90 ? -18.806 10.318 28.990 1.00 85.62 90 ARG A O 1
ATOM 722 N N . VAL A 1 91 ? -16.793 9.305 28.991 1.00 85.50 91 VAL A N 1
ATOM 723 C CA . VAL A 1 91 ? -17.056 8.462 30.171 1.00 85.50 91 VAL A CA 1
ATOM 724 C C . VAL A 1 91 ? -17.298 9.319 31.413 1.00 85.50 91 VAL A C 1
ATOM 726 O O . VAL A 1 91 ? -18.271 9.113 32.130 1.00 85.50 91 VAL A O 1
ATOM 729 N N . GLN A 1 92 ? -16.461 10.329 31.648 1.00 82.88 92 GLN A N 1
ATOM 730 C CA . GLN A 1 92 ? -16.594 11.241 32.786 1.00 82.88 92 GLN A CA 1
ATOM 731 C C . GLN A 1 92 ? -17.873 12.081 32.725 1.00 82.88 92 GLN A C 1
ATOM 733 O O . GLN A 1 92 ? -18.475 12.339 33.762 1.00 82.88 92 GLN A O 1
ATOM 738 N N . GLY A 1 93 ? -18.289 12.507 31.529 1.00 81.69 93 GLY A N 1
ATOM 739 C CA . GLY A 1 93 ? -19.535 13.248 31.331 1.00 81.69 93 GLY A CA 1
ATOM 740 C C . GLY A 1 93 ? -20.791 12.383 31.481 1.00 81.69 93 GLY A C 1
ATOM 741 O O . GLY A 1 93 ? -21.821 12.887 31.923 1.00 81.69 93 GLY A O 1
ATOM 742 N N . ALA A 1 94 ? -20.711 11.096 31.127 1.00 71.81 94 ALA A N 1
ATOM 743 C CA . ALA A 1 94 ? -21.795 10.128 31.295 1.00 71.81 94 ALA A CA 1
ATOM 744 C C . ALA A 1 94 ? -21.881 9.569 32.727 1.00 71.81 94 ALA A C 1
ATOM 746 O O . ALA A 1 94 ? -22.968 9.224 33.193 1.00 71.81 94 ALA A O 1
ATOM 747 N N . ALA A 1 95 ? -20.754 9.487 33.435 1.00 71.94 95 ALA A N 1
ATOM 748 C CA . ALA A 1 95 ? -20.717 9.093 34.831 1.00 71.94 95 ALA A CA 1
ATOM 749 C C . ALA A 1 95 ? -21.365 10.176 35.707 1.00 71.94 95 ALA A C 1
ATOM 751 O O . ALA A 1 95 ? -20.949 11.334 35.723 1.00 71.94 95 ALA A O 1
ATOM 752 N N . GLU A 1 96 ? -22.370 9.797 36.500 1.00 65.44 96 GLU A N 1
ATOM 753 C CA . GLU A 1 96 ? -22.861 10.660 37.574 1.00 65.44 96 GLU A CA 1
ATOM 754 C C . GLU A 1 96 ? -21.693 11.022 38.505 1.00 65.44 96 GLU A C 1
ATOM 756 O O . GLU A 1 96 ? -20.890 10.159 38.885 1.00 65.44 96 GLU A O 1
ATOM 761 N N . ARG A 1 97 ? -21.589 12.308 38.871 1.00 59.91 97 ARG A N 1
ATOM 762 C CA . ARG A 1 97 ? -20.543 12.820 39.772 1.00 59.91 97 ARG A CA 1
ATOM 763 C C . ARG A 1 97 ? -20.413 11.906 40.999 1.00 59.91 97 ARG A C 1
ATOM 765 O O . ARG A 1 97 ? -21.352 11.800 41.780 1.00 59.91 97 ARG A O 1
ATOM 772 N N . GLY A 1 98 ? -19.247 11.273 41.162 1.00 61.25 98 GLY A N 1
ATOM 773 C CA . GLY A 1 98 ? -18.920 10.416 42.312 1.00 61.25 98 GLY A CA 1
ATOM 774 C C . GLY A 1 98 ? -18.780 8.915 42.025 1.00 61.25 98 GLY A C 1
ATOM 775 O O . GLY A 1 98 ? -18.436 8.174 42.937 1.00 61.25 98 GLY A O 1
ATOM 776 N N . ARG A 1 99 ? -18.999 8.445 40.786 1.00 72.75 99 ARG A N 1
ATOM 777 C CA . ARG A 1 99 ? -18.896 7.011 40.427 1.00 72.75 99 ARG A CA 1
ATOM 778 C C . ARG A 1 99 ? -17.611 6.599 39.695 1.00 72.75 99 ARG A C 1
ATOM 780 O O . ARG A 1 99 ? -17.576 5.505 39.143 1.00 72.75 99 ARG A O 1
ATOM 787 N N . LEU A 1 100 ? -16.565 7.427 39.676 1.00 73.44 100 LEU A N 1
ATOM 788 C CA . LEU A 1 100 ? -15.327 7.127 38.930 1.00 73.44 100 LEU A CA 1
ATOM 789 C C . LEU A 1 100 ? -14.613 5.851 39.411 1.00 73.44 100 LEU A C 1
ATOM 791 O O . LEU A 1 100 ? -13.999 5.166 38.600 1.00 73.44 100 LEU A O 1
ATOM 795 N N . ASP A 1 101 ? -14.784 5.484 40.682 1.00 77.69 101 ASP A N 1
ATOM 796 C CA . ASP A 1 101 ? -14.227 4.253 41.260 1.00 77.69 101 ASP A CA 1
ATOM 797 C C . ASP A 1 101 ? -15.141 3.031 41.069 1.00 77.69 101 ASP A C 1
ATOM 799 O O . ASP A 1 101 ? -14.825 1.921 41.503 1.00 77.69 101 ASP A O 1
ATOM 803 N N . ALA A 1 102 ? -16.311 3.208 40.444 1.00 84.00 102 ALA A N 1
ATOM 804 C CA . ALA A 1 102 ? -17.212 2.097 40.195 1.00 84.00 102 ALA A CA 1
ATOM 805 C C . ALA A 1 102 ? -16.558 1.126 39.193 1.00 84.00 102 ALA A C 1
ATOM 807 O O . ALA A 1 102 ? -16.137 1.564 38.120 1.00 84.00 102 ALA A O 1
ATOM 808 N N . PRO A 1 103 ? -16.550 -0.195 39.460 1.00 87.12 103 PRO A N 1
ATOM 809 C CA . PRO A 1 103 ? -15.909 -1.176 38.581 1.00 87.12 103 PRO A CA 1
ATOM 810 C C . PRO A 1 103 ? -16.357 -1.097 37.116 1.00 87.12 103 PRO A C 1
ATOM 812 O O . PRO A 1 103 ? -15.553 -1.294 36.212 1.00 87.12 103 PRO A O 1
ATOM 815 N N . ALA A 1 104 ? -17.628 -0.761 36.873 1.00 85.75 104 ALA A N 1
ATOM 816 C CA . ALA A 1 104 ? -18.156 -0.568 35.524 1.00 85.75 104 ALA A CA 1
ATOM 817 C C . ALA A 1 104 ? -17.524 0.636 34.800 1.00 85.75 104 ALA A C 1
ATOM 819 O O . ALA A 1 104 ? -17.202 0.528 33.622 1.00 85.75 104 ALA A O 1
ATOM 820 N N . VAL A 1 105 ? -17.303 1.751 35.505 1.00 87.38 105 VAL A N 1
ATOM 821 C CA . VAL A 1 105 ? -16.664 2.953 34.944 1.00 87.38 105 VAL A CA 1
ATOM 822 C C . VAL A 1 105 ? -15.182 2.692 34.685 1.00 87.38 105 VAL A C 1
ATOM 824 O O . VAL A 1 105 ? -14.671 3.055 33.631 1.00 87.38 105 VAL A O 1
ATOM 827 N N . LEU A 1 106 ? -14.501 1.990 35.595 1.00 88.44 106 LEU A N 1
ATOM 828 C CA . LEU A 1 106 ? -13.109 1.579 35.393 1.00 88.44 106 LEU A CA 1
ATOM 829 C C . LEU A 1 106 ? -12.953 0.646 34.185 1.00 88.44 106 LEU A C 1
ATOM 831 O O . LEU A 1 106 ? -12.028 0.822 33.397 1.00 88.44 106 LEU A O 1
ATOM 835 N N . ALA A 1 107 ? -13.873 -0.306 34.002 1.00 90.25 107 ALA A N 1
ATOM 836 C CA . ALA A 1 107 ? -13.884 -1.178 32.830 1.00 90.25 107 ALA A CA 1
ATOM 837 C C . ALA A 1 107 ? -14.122 -0.396 31.525 1.00 90.25 107 ALA A C 1
ATOM 839 O O . ALA A 1 107 ? -13.520 -0.708 30.498 1.00 90.25 107 ALA A O 1
ATOM 840 N N . GLU A 1 108 ? -14.967 0.636 31.557 1.00 90.00 108 GLU A N 1
ATOM 841 C CA . GLU A 1 108 ? -15.204 1.510 30.406 1.00 90.00 108 GLU A CA 1
ATOM 842 C C . GLU A 1 108 ? -13.971 2.366 30.071 1.00 90.00 108 GLU A C 1
ATOM 844 O O . GLU A 1 108 ? -13.575 2.448 28.908 1.00 90.00 108 GLU A O 1
ATOM 849 N N . LEU A 1 109 ? -13.310 2.944 31.079 1.00 90.44 109 LEU A N 1
ATOM 850 C CA . LEU A 1 109 ? -12.054 3.683 30.907 1.00 90.44 109 LEU A CA 1
ATOM 851 C C . LEU A 1 109 ? -10.932 2.786 30.363 1.00 90.44 109 LEU A C 1
ATOM 853 O O . LEU A 1 109 ? -10.205 3.189 29.454 1.00 90.44 109 LEU A O 1
ATOM 857 N N . ASP A 1 110 ? -10.811 1.559 30.867 1.00 93.25 110 ASP A N 1
ATOM 858 C CA . ASP A 1 110 ? -9.866 0.569 30.346 1.00 93.25 110 ASP A CA 1
ATOM 859 C C . ASP A 1 110 ? -10.167 0.214 28.878 1.00 93.25 110 ASP A C 1
ATOM 861 O O . ASP A 1 110 ? -9.259 0.146 28.048 1.00 93.25 110 ASP A O 1
ATOM 865 N N . ALA A 1 111 ? -11.444 0.065 28.511 1.00 91.81 111 ALA A N 1
ATOM 866 C CA . ALA A 1 111 ? -11.846 -0.135 27.121 1.00 91.81 111 ALA A CA 1
ATOM 867 C C . ALA A 1 111 ? -11.487 1.063 26.223 1.00 91.81 111 ALA A C 1
ATOM 869 O O . ALA A 1 111 ? -10.993 0.852 25.115 1.00 91.81 111 ALA A O 1
ATOM 870 N N . VAL A 1 112 ? -11.669 2.300 26.703 1.00 92.38 112 VAL A N 1
ATOM 871 C CA . VAL A 1 112 ? -11.250 3.524 25.995 1.00 92.38 112 VAL A CA 1
ATOM 872 C C . VAL A 1 112 ? -9.744 3.527 25.745 1.00 92.38 112 VAL A C 1
ATOM 874 O O . VAL A 1 112 ? -9.314 3.747 24.612 1.00 92.38 112 VAL A O 1
ATOM 877 N N . MET A 1 113 ? -8.938 3.257 26.775 1.00 93.75 113 MET A N 1
ATOM 878 C CA . MET A 1 113 ? -7.479 3.240 26.639 1.00 93.75 113 MET A CA 1
ATOM 879 C C . MET A 1 113 ? -7.011 2.123 25.705 1.00 93.75 113 MET A C 1
ATOM 881 O O . MET A 1 113 ? -6.105 2.335 24.898 1.00 93.75 113 MET A O 1
ATOM 885 N N . ARG A 1 114 ? -7.657 0.952 25.756 1.00 94.06 114 ARG A N 1
ATOM 886 C CA . ARG A 1 114 ? -7.379 -0.159 24.841 1.00 94.06 114 ARG A CA 1
ATOM 887 C C . ARG A 1 114 ? -7.713 0.190 23.387 1.00 94.06 114 ARG A C 1
ATOM 889 O O . ARG A 1 114 ? -6.907 -0.118 22.514 1.00 94.06 114 ARG A O 1
ATOM 896 N N . ASP A 1 115 ? -8.856 0.830 23.120 1.00 89.12 115 ASP A N 1
ATOM 897 C CA . ASP A 1 115 ? -9.232 1.286 21.769 1.00 89.12 115 ASP A CA 1
ATOM 898 C C . ASP A 1 115 ? -8.237 2.322 21.240 1.00 89.12 115 ASP A C 1
ATOM 900 O O . ASP A 1 115 ? -7.715 2.157 20.141 1.00 89.12 115 ASP A O 1
ATOM 904 N N . ALA A 1 116 ? -7.909 3.336 22.048 1.00 89.19 116 ALA A N 1
ATOM 905 C CA . ALA A 1 116 ? -6.945 4.369 21.677 1.00 89.19 116 ALA A CA 1
ATOM 906 C C . ALA A 1 116 ? -5.541 3.796 21.415 1.00 89.19 116 ALA A C 1
ATOM 908 O O . ALA A 1 116 ? -4.864 4.200 20.470 1.00 89.19 116 ALA A O 1
ATOM 909 N N . GLY A 1 117 ? -5.108 2.818 22.217 1.00 91.81 117 GLY A N 1
ATOM 910 C CA . GLY A 1 117 ? -3.862 2.091 21.981 1.00 91.81 117 GLY A CA 1
ATOM 911 C C . GLY A 1 117 ? -3.889 1.296 20.673 1.00 91.81 117 GLY A C 1
ATOM 912 O O . GLY A 1 117 ? -2.927 1.338 19.907 1.00 91.81 117 GLY A O 1
ATOM 913 N N . ALA A 1 118 ? -4.999 0.613 20.378 1.00 88.12 118 ALA A N 1
ATOM 914 C CA . ALA A 1 118 ? -5.160 -0.146 19.141 1.00 88.12 118 ALA A CA 1
ATOM 915 C C . ALA A 1 118 ? -5.152 0.758 17.897 1.00 88.12 118 ALA A C 1
ATOM 917 O O . ALA A 1 118 ? -4.511 0.419 16.902 1.00 88.12 118 ALA A O 1
ATOM 918 N N . THR A 1 119 ? -5.813 1.917 17.944 1.00 83.75 119 THR A N 1
ATOM 919 C CA . THR A 1 119 ? -5.801 2.885 16.837 1.00 83.75 119 THR A CA 1
ATOM 920 C C . THR A 1 119 ? -4.437 3.541 16.658 1.00 83.75 119 THR A C 1
ATOM 922 O O . THR A 1 119 ? -3.983 3.667 15.525 1.00 83.75 119 THR A O 1
ATOM 925 N N . ALA A 1 120 ? -3.738 3.882 17.745 1.00 88.94 120 ALA A N 1
ATOM 926 C CA . ALA A 1 120 ? -2.374 4.405 17.672 1.00 88.94 120 ALA A CA 1
ATOM 927 C C . ALA A 1 120 ? -1.398 3.390 17.056 1.00 88.94 120 ALA A C 1
ATOM 929 O O . ALA A 1 120 ? -0.593 3.750 16.201 1.00 88.94 120 ALA A O 1
ATOM 930 N N . ALA A 1 121 ? -1.493 2.112 17.438 1.00 92.50 121 ALA A N 1
ATOM 931 C CA . ALA A 1 121 ? -0.670 1.050 16.861 1.00 92.50 121 ALA A CA 1
ATOM 932 C C . ALA A 1 121 ? -0.956 0.849 15.364 1.00 92.50 121 ALA A C 1
ATOM 934 O O . ALA A 1 121 ? -0.035 0.735 14.559 1.00 92.50 121 ALA A O 1
ATOM 935 N N . ALA A 1 122 ? -2.233 0.861 14.979 1.00 84.88 122 ALA A N 1
ATOM 936 C CA . ALA A 1 122 ? -2.651 0.728 13.587 1.00 84.88 122 ALA A CA 1
ATOM 937 C C . ALA A 1 122 ? -2.206 1.922 12.720 1.00 84.88 122 ALA A C 1
ATOM 939 O O . ALA A 1 122 ? -1.890 1.766 11.537 1.00 84.88 122 ALA A O 1
ATOM 940 N N . ALA A 1 123 ? -2.156 3.115 13.313 1.00 84.69 123 ALA A N 1
ATOM 941 C CA . ALA A 1 123 ? -1.608 4.303 12.687 1.00 84.69 123 ALA A CA 1
ATOM 942 C C . ALA A 1 123 ? -0.079 4.232 12.573 1.00 84.69 123 ALA A C 1
ATOM 944 O O . ALA A 1 123 ? 0.451 4.518 11.506 1.00 84.69 123 ALA A O 1
ATOM 945 N N . ALA A 1 124 ? 0.625 3.784 13.616 1.00 91.00 124 ALA A N 1
ATOM 946 C CA . ALA A 1 124 ? 2.071 3.569 13.576 1.00 91.00 124 ALA A CA 1
ATOM 947 C C . ALA A 1 124 ? 2.482 2.605 12.453 1.00 91.00 124 ALA A C 1
ATOM 949 O O . ALA A 1 124 ? 3.400 2.910 11.696 1.00 91.00 124 ALA A O 1
ATOM 950 N N . ASP A 1 125 ? 1.766 1.489 12.286 1.00 89.06 125 ASP A N 1
ATOM 951 C CA . ASP A 1 125 ? 1.976 0.556 11.171 1.00 89.06 125 ASP A CA 1
ATOM 952 C C . ASP A 1 125 ? 1.810 1.239 9.800 1.00 89.06 125 ASP A C 1
ATOM 954 O O . ASP A 1 125 ? 2.631 1.074 8.892 1.00 89.06 125 ASP A O 1
ATOM 958 N N . ARG A 1 126 ? 0.771 2.068 9.648 1.00 86.44 126 ARG A N 1
ATOM 959 C CA . ARG A 1 126 ? 0.534 2.827 8.414 1.00 86.44 126 ARG A CA 1
ATOM 960 C C . ARG A 1 126 ? 1.676 3.800 8.112 1.00 86.44 126 ARG A C 1
ATOM 962 O O . ARG A 1 126 ? 2.079 3.897 6.952 1.00 86.44 126 ARG A O 1
ATOM 969 N N . GLU A 1 127 ? 2.167 4.513 9.124 1.00 87.94 127 GLU A N 1
ATOM 970 C CA . GLU A 1 127 ? 3.258 5.486 8.994 1.00 87.94 127 GLU A CA 1
ATOM 971 C C . GLU A 1 127 ? 4.599 4.796 8.702 1.00 87.94 127 GLU A C 1
ATOM 973 O O . GLU A 1 127 ? 5.314 5.223 7.800 1.00 87.94 127 GLU A O 1
ATOM 978 N N . ALA A 1 128 ? 4.883 3.649 9.330 1.00 89.81 128 ALA A N 1
ATOM 979 C CA . ALA A 1 128 ? 6.064 2.836 9.020 1.00 89.81 128 ALA A CA 1
ATOM 980 C C . ALA A 1 128 ? 6.110 2.393 7.544 1.00 89.81 128 ALA A C 1
ATOM 982 O O . ALA A 1 128 ? 7.178 2.249 6.952 1.00 89.81 128 ALA A O 1
ATOM 983 N N . GLN A 1 129 ? 4.944 2.206 6.919 1.00 86.44 129 GLN A N 1
ATOM 984 C CA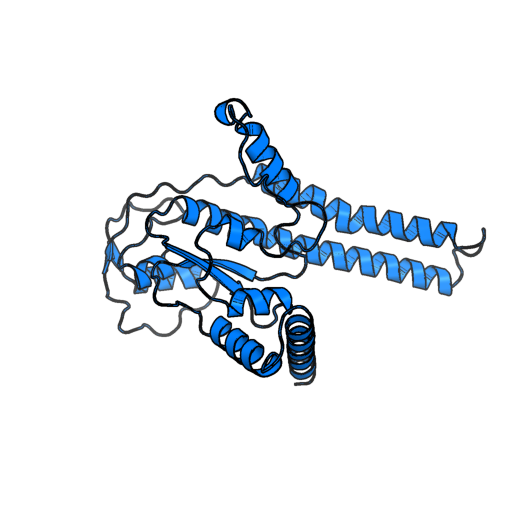 . GLN A 1 129 ? 4.835 1.852 5.504 1.00 86.44 129 GLN A CA 1
ATOM 985 C C . GLN A 1 129 ? 4.817 3.065 4.556 1.00 86.44 129 GLN A C 1
ATOM 987 O O . GLN A 1 129 ? 4.908 2.871 3.338 1.00 86.44 129 GLN A O 1
ATOM 992 N N . ARG A 1 130 ? 4.664 4.299 5.062 1.00 85.06 130 ARG A N 1
ATOM 993 C CA . ARG A 1 130 ? 4.482 5.510 4.241 1.00 85.06 130 ARG A CA 1
ATOM 994 C C . ARG A 1 130 ? 5.677 5.764 3.335 1.00 85.06 130 ARG A C 1
ATOM 996 O O . ARG A 1 130 ? 5.488 5.768 2.121 1.00 85.06 130 ARG A O 1
ATOM 1003 N N . GLY A 1 131 ? 6.879 5.868 3.900 1.00 83.62 131 GLY A N 1
ATOM 1004 C CA . GLY A 1 131 ? 8.083 6.204 3.134 1.00 83.62 131 GLY A CA 1
ATOM 1005 C C . GLY A 1 131 ? 8.335 5.224 1.984 1.00 83.62 131 GLY A C 1
ATOM 1006 O O . GLY A 1 131 ? 8.579 5.624 0.850 1.00 83.62 131 GLY A O 1
ATOM 1007 N N . GLY A 1 132 ? 8.139 3.920 2.217 1.00 84.56 132 GLY A N 1
ATOM 1008 C CA . GLY A 1 132 ? 8.240 2.913 1.156 1.00 84.56 132 GLY A CA 1
ATOM 1009 C C . GLY A 1 132 ? 7.193 3.087 0.047 1.00 84.56 132 GLY A C 1
ATOM 1010 O O . GLY A 1 132 ? 7.502 2.934 -1.137 1.00 84.56 132 GLY A O 1
ATOM 1011 N N . ARG A 1 133 ? 5.948 3.426 0.401 1.00 84.31 133 ARG A N 1
ATOM 1012 C CA . ARG A 1 133 ? 4.872 3.684 -0.573 1.00 84.31 133 ARG A CA 1
ATOM 1013 C C . ARG A 1 133 ? 5.118 4.958 -1.365 1.00 84.31 133 ARG A C 1
ATOM 1015 O O . ARG A 1 133 ? 4.874 4.958 -2.573 1.00 84.31 133 ARG A O 1
ATOM 1022 N N . ASP A 1 134 ? 5.579 6.007 -0.702 1.00 81.81 134 ASP A N 1
ATOM 1023 C CA . ASP A 1 134 ? 5.823 7.298 -1.325 1.00 81.81 134 ASP A CA 1
ATOM 1024 C C . ASP A 1 134 ? 7.070 7.247 -2.214 1.00 81.81 134 ASP A C 1
ATOM 1026 O O . ASP A 1 134 ? 6.966 7.669 -3.364 1.00 81.81 134 ASP A O 1
ATOM 1030 N N . LEU A 1 135 ? 8.142 6.551 -1.809 1.00 83.31 135 LEU A N 1
ATOM 1031 C CA . LEU A 1 135 ? 9.303 6.253 -2.660 1.00 83.31 135 LEU A CA 1
ATOM 1032 C C . LEU A 1 135 ? 8.916 5.492 -3.931 1.00 83.31 135 LEU A C 1
ATOM 1034 O O . LEU A 1 135 ? 9.312 5.860 -5.033 1.00 83.31 135 LEU A O 1
ATOM 1038 N N . ILE A 1 136 ? 8.131 4.416 -3.812 1.00 83.12 136 ILE A N 1
ATOM 1039 C CA . ILE A 1 136 ? 7.684 3.656 -4.989 1.00 83.12 136 ILE A CA 1
ATOM 1040 C C . ILE A 1 136 ? 6.909 4.557 -5.943 1.00 83.12 136 ILE A C 1
ATOM 1042 O O . ILE A 1 136 ? 7.015 4.436 -7.165 1.00 83.12 136 ILE A O 1
ATOM 1046 N N . ALA A 1 137 ? 6.088 5.425 -5.376 1.00 78.00 137 ALA A N 1
ATOM 1047 C CA . ALA A 1 137 ? 5.185 6.246 -6.128 1.00 78.00 137 ALA A CA 1
ATOM 1048 C C . ALA A 1 137 ? 5.906 7.448 -6.774 1.00 78.00 137 ALA A C 1
ATOM 1050 O O . ALA A 1 137 ? 5.616 7.739 -7.934 1.00 78.00 137 ALA A O 1
ATOM 1051 N N . SER A 1 138 ? 6.863 8.092 -6.103 1.00 79.44 138 SER A N 1
ATOM 1052 C CA . SER A 1 138 ? 7.711 9.138 -6.691 1.00 79.44 138 SER A CA 1
ATOM 1053 C C . SER A 1 138 ? 8.584 8.566 -7.810 1.00 79.44 138 SER A C 1
ATOM 1055 O O . SER A 1 138 ? 8.564 9.074 -8.931 1.00 79.44 138 SER A O 1
ATOM 1057 N N . TYR A 1 139 ? 9.234 7.424 -7.567 1.00 82.81 139 TYR A N 1
ATOM 1058 C CA . TYR A 1 139 ? 10.020 6.713 -8.575 1.00 82.81 139 TYR A CA 1
ATOM 1059 C C . TYR A 1 139 ? 9.194 6.390 -9.821 1.00 82.81 139 TYR A C 1
ATOM 1061 O O . TYR A 1 139 ? 9.579 6.729 -10.937 1.00 82.81 139 TYR A O 1
ATOM 1069 N N . ALA A 1 140 ? 8.050 5.730 -9.656 1.00 81.62 140 ALA A N 1
ATOM 1070 C CA . ALA A 1 140 ? 7.279 5.287 -10.808 1.00 81.62 140 ALA A CA 1
ATOM 1071 C C . ALA A 1 140 ? 6.541 6.437 -11.520 1.00 81.62 140 ALA A C 1
ATOM 1073 O O . ALA A 1 140 ? 6.061 6.241 -12.634 1.00 81.62 140 ALA A O 1
ATOM 1074 N N . ALA A 1 141 ? 6.476 7.633 -10.921 1.00 77.38 141 ALA A N 1
ATOM 1075 C CA . ALA A 1 141 ? 6.106 8.857 -11.630 1.00 77.38 141 ALA A CA 1
ATOM 1076 C C . ALA A 1 141 ? 7.248 9.381 -12.524 1.00 77.38 141 ALA A C 1
ATOM 1078 O O . ALA A 1 141 ? 6.978 9.908 -13.602 1.00 77.38 141 ALA A O 1
ATOM 1079 N N . ALA A 1 142 ? 8.506 9.207 -12.106 1.00 81.62 142 ALA A N 1
ATOM 1080 C CA . ALA A 1 142 ? 9.691 9.618 -12.859 1.00 81.62 142 ALA A CA 1
ATOM 1081 C C . ALA A 1 142 ? 10.129 8.595 -13.935 1.00 81.62 142 ALA A C 1
ATOM 1083 O O . ALA A 1 142 ? 10.698 8.974 -14.961 1.00 81.62 142 ALA A O 1
ATOM 1084 N N . ASP A 1 143 ? 9.854 7.299 -13.747 1.00 85.00 143 ASP A N 1
ATOM 1085 C CA . ASP A 1 143 ? 10.250 6.243 -14.688 1.00 85.00 143 ASP A CA 1
ATOM 1086 C C . ASP A 1 143 ? 9.326 6.165 -15.914 1.00 85.00 143 ASP A C 1
ATOM 1088 O O . ASP A 1 143 ? 8.203 5.658 -15.870 1.00 85.00 143 ASP A O 1
ATOM 1092 N N . ARG A 1 144 ? 9.852 6.595 -17.065 1.00 84.31 144 ARG A N 1
ATOM 1093 C CA . ARG A 1 144 ? 9.140 6.601 -18.354 1.00 84.31 144 ARG A CA 1
ATOM 1094 C C . ARG A 1 144 ? 8.768 5.209 -18.872 1.00 84.31 144 ARG A C 1
ATOM 1096 O O . ARG A 1 144 ? 7.939 5.112 -19.774 1.00 84.31 144 ARG A O 1
ATOM 1103 N N . ALA A 1 145 ? 9.364 4.138 -18.340 1.00 85.62 145 ALA A N 1
ATOM 1104 C CA . ALA A 1 145 ? 9.005 2.771 -18.713 1.00 85.62 145 ALA A CA 1
ATOM 1105 C C . ALA A 1 145 ? 7.669 2.315 -18.095 1.00 85.62 145 ALA A C 1
ATOM 1107 O O . ALA A 1 145 ? 7.110 1.299 -18.514 1.00 85.62 145 ALA A O 1
ATOM 1108 N N . VAL A 1 146 ? 7.148 3.034 -17.096 1.00 84.44 146 VAL A N 1
ATOM 1109 C CA . VAL A 1 146 ? 5.895 2.686 -16.420 1.00 84.44 146 VAL A CA 1
ATOM 1110 C C . VAL A 1 146 ? 4.706 2.970 -17.341 1.00 84.44 146 VAL A C 1
ATOM 1112 O O . VAL A 1 146 ? 4.449 4.102 -17.738 1.00 84.44 146 VAL A O 1
ATOM 1115 N N . VAL A 1 147 ? 3.930 1.930 -17.656 1.00 80.31 147 VAL A N 1
ATOM 1116 C CA . VAL A 1 147 ? 2.747 2.018 -18.535 1.00 80.31 147 VAL A CA 1
ATOM 1117 C C . VAL A 1 147 ? 1.418 1.933 -17.779 1.00 80.31 147 VAL A C 1
ATOM 1119 O O . VAL A 1 147 ? 0.354 2.112 -18.381 1.00 80.31 147 VAL A O 1
ATOM 1122 N N . GLY A 1 148 ? 1.461 1.648 -16.476 1.00 76.25 148 GLY A N 1
ATOM 1123 C CA . GLY A 1 148 ? 0.292 1.564 -15.608 1.00 76.25 148 GLY A CA 1
ATOM 1124 C C . GLY A 1 148 ? 0.639 1.180 -14.171 1.00 76.25 148 GLY A C 1
ATOM 1125 O O . GLY A 1 148 ? 1.807 1.059 -13.808 1.00 76.25 148 GLY A O 1
ATOM 1126 N N . TRP A 1 149 ? -0.398 0.970 -13.361 1.00 76.69 149 TRP A N 1
ATOM 1127 C CA . TRP A 1 149 ? -0.265 0.637 -11.941 1.00 76.69 149 TRP A CA 1
ATOM 1128 C C . TRP A 1 149 ? -1.182 -0.516 -11.552 1.00 76.69 149 TRP A C 1
ATOM 1130 O O . TRP A 1 149 ? -2.295 -0.644 -12.075 1.00 76.69 149 TRP A O 1
ATOM 1140 N N . ALA A 1 150 ? -0.735 -1.306 -10.581 1.00 78.06 150 ALA A N 1
ATOM 1141 C CA . ALA A 1 150 ? -1.545 -2.307 -9.898 1.00 78.06 150 ALA A CA 1
ATOM 1142 C C . ALA A 1 150 ? -1.405 -2.152 -8.378 1.00 78.06 150 ALA A C 1
ATOM 1144 O O . ALA A 1 150 ? -0.442 -1.556 -7.894 1.00 78.06 150 ALA A O 1
ATOM 1145 N N . ARG A 1 151 ? -2.362 -2.695 -7.620 1.00 79.44 151 ARG A N 1
ATOM 1146 C CA . ARG A 1 151 ? -2.206 -2.878 -6.172 1.00 79.44 151 ARG A CA 1
ATOM 1147 C C . ARG A 1 151 ? -1.755 -4.297 -5.883 1.00 79.44 151 ARG A C 1
ATOM 1149 O O . ARG A 1 151 ? -2.347 -5.243 -6.392 1.00 79.44 151 ARG A O 1
ATOM 1156 N N . VAL A 1 152 ? -0.752 -4.414 -5.028 1.00 83.00 152 VAL A N 1
ATOM 1157 C CA . VAL A 1 152 ? -0.385 -5.654 -4.345 1.00 83.00 152 VAL A CA 1
ATOM 1158 C C . VAL A 1 152 ? -0.731 -5.523 -2.881 1.00 83.00 152 VAL A C 1
ATOM 1160 O O . VAL A 1 152 ? -0.812 -4.419 -2.350 1.00 83.00 152 VAL A O 1
ATOM 1163 N N . THR A 1 153 ? -0.965 -6.650 -2.239 1.00 85.69 153 THR A N 1
ATOM 1164 C CA . THR A 1 153 ? -1.248 -6.718 -0.813 1.00 85.69 153 THR A CA 1
ATOM 1165 C C . THR A 1 153 ? -0.644 -7.993 -0.252 1.00 85.69 153 THR A C 1
ATOM 1167 O O . THR A 1 153 ? -0.236 -8.874 -1.015 1.00 85.69 153 THR A O 1
ATOM 1170 N N . ASP A 1 154 ? -0.570 -8.046 1.067 1.00 81.56 154 ASP A N 1
ATOM 1171 C CA . ASP A 1 154 ? -0.253 -9.223 1.868 1.00 81.56 154 ASP A CA 1
ATOM 1172 C C . ASP A 1 154 ? -1.270 -10.379 1.704 1.00 81.56 154 ASP A C 1
ATOM 1174 O O . ASP A 1 154 ? -2.159 -10.366 0.847 1.00 81.56 154 ASP A O 1
ATOM 1178 N N . GLY A 1 155 ? -1.109 -11.422 2.522 1.00 82.06 155 GLY A N 1
ATOM 1179 C CA . GLY A 1 155 ? -2.009 -12.577 2.558 1.00 82.06 155 GLY A CA 1
ATOM 1180 C C . GLY A 1 155 ? -3.330 -12.346 3.307 1.00 82.06 155 GLY A C 1
ATOM 1181 O O . GLY A 1 155 ? -4.247 -13.154 3.141 1.00 82.06 155 GLY A O 1
ATOM 1182 N N . ASP A 1 156 ? -3.448 -11.262 4.088 1.00 84.69 156 ASP A N 1
ATOM 1183 C CA . ASP A 1 156 ? -4.641 -10.913 4.879 1.00 84.69 156 ASP A CA 1
ATOM 1184 C C . ASP A 1 156 ? -5.158 -9.470 4.628 1.00 84.69 156 ASP A C 1
ATOM 1186 O O . ASP A 1 156 ? -5.352 -8.673 5.556 1.00 84.69 156 ASP A O 1
ATOM 1190 N N . PRO A 1 157 ? -5.468 -9.098 3.374 1.00 84.50 157 PRO A N 1
ATOM 1191 C CA . PRO A 1 157 ? -5.981 -7.773 3.055 1.00 84.50 157 PRO A CA 1
ATOM 1192 C C . PRO A 1 157 ? -7.399 -7.545 3.561 1.00 84.50 157 PRO A C 1
ATOM 1194 O O . PRO A 1 157 ? -8.252 -8.437 3.542 1.00 84.50 157 PRO A O 1
ATOM 1197 N N . CYS A 1 158 ? -7.728 -6.286 3.870 1.00 83.38 158 CYS A N 1
ATOM 1198 C CA . CYS A 1 158 ? -9.130 -5.905 4.006 1.00 83.38 158 CYS A CA 1
ATOM 1199 C C . CYS A 1 158 ? -9.879 -6.122 2.677 1.00 83.38 158 CYS A C 1
ATOM 1201 O O . CYS A 1 158 ? -9.290 -6.071 1.590 1.00 83.38 158 CYS A O 1
ATOM 1203 N N . TRP A 1 159 ? -11.202 -6.315 2.744 1.00 86.25 159 TRP A N 1
ATOM 1204 C CA . TRP A 1 159 ? -12.012 -6.611 1.553 1.00 86.25 159 TRP A CA 1
ATOM 1205 C C . TRP A 1 159 ? -11.857 -5.553 0.454 1.00 86.25 159 TRP A C 1
ATOM 1207 O O . TRP A 1 159 ? -11.913 -5.860 -0.733 1.00 86.25 159 TRP A O 1
ATOM 1217 N N . PHE A 1 160 ? -11.639 -4.295 0.834 1.00 81.88 160 PHE A N 1
ATOM 1218 C CA . PHE A 1 160 ? -11.471 -3.213 -0.120 1.00 81.88 160 PHE A CA 1
ATOM 1219 C C . PHE A 1 160 ? -10.131 -3.323 -0.868 1.00 81.88 160 PHE A C 1
ATOM 1221 O O . PHE A 1 160 ? -10.106 -3.261 -2.098 1.00 81.88 160 PHE A O 1
ATOM 1228 N N . CYS A 1 161 ? -9.031 -3.588 -0.159 1.00 80.88 161 CYS A N 1
ATOM 1229 C CA . CYS A 1 161 ? -7.715 -3.831 -0.757 1.00 80.88 161 CYS A CA 1
ATOM 1230 C C . CYS A 1 161 ? -7.703 -5.064 -1.653 1.00 80.88 161 CYS A C 1
ATOM 1232 O O . CYS A 1 161 ? -7.215 -4.980 -2.779 1.00 80.88 161 CYS A O 1
ATOM 1234 N N . ALA A 1 162 ? -8.294 -6.173 -1.201 1.00 86.69 162 ALA A N 1
ATOM 1235 C CA . ALA A 1 162 ? -8.428 -7.384 -2.007 1.00 86.69 162 ALA A CA 1
ATOM 1236 C C . ALA A 1 162 ? -9.192 -7.099 -3.311 1.00 86.69 162 ALA A C 1
ATOM 1238 O O . ALA A 1 162 ? -8.798 -7.542 -4.390 1.00 86.69 162 ALA A O 1
ATOM 1239 N N . MET A 1 163 ? -10.247 -6.278 -3.238 1.00 86.00 163 MET A N 1
ATOM 1240 C CA . MET A 1 163 ? -11.033 -5.885 -4.406 1.00 86.00 163 MET A CA 1
ATOM 1241 C C . MET A 1 163 ? -10.193 -5.058 -5.382 1.00 86.00 163 MET A C 1
ATOM 1243 O O . MET A 1 163 ? -10.281 -5.268 -6.591 1.00 86.00 163 MET A O 1
ATOM 1247 N N . LEU A 1 164 ? -9.385 -4.114 -4.899 1.00 81.25 164 LEU A N 1
ATOM 1248 C CA . LEU A 1 164 ? -8.523 -3.323 -5.776 1.00 81.25 164 LEU A CA 1
ATOM 1249 C C . LEU A 1 164 ? -7.378 -4.163 -6.364 1.00 81.25 164 LEU A C 1
ATOM 1251 O O . LEU A 1 164 ? -7.106 -4.044 -7.556 1.00 81.25 164 LEU A O 1
ATOM 1255 N N . ALA A 1 165 ? -6.763 -5.051 -5.580 1.00 83.25 165 ALA A N 1
ATOM 1256 C CA . ALA A 1 165 ? -5.728 -5.971 -6.055 1.00 83.25 165 ALA A CA 1
ATOM 1257 C C . ALA A 1 165 ? -6.264 -6.929 -7.137 1.00 83.25 165 ALA A C 1
ATOM 1259 O O . ALA A 1 165 ? -5.611 -7.144 -8.157 1.00 83.25 165 ALA A O 1
ATOM 1260 N N . SER A 1 166 ? -7.508 -7.407 -6.993 1.00 83.88 166 SER A N 1
ATOM 1261 C CA . SER A 1 166 ? -8.171 -8.289 -7.970 1.00 83.88 166 SER A CA 1
ATOM 1262 C C . SER A 1 166 ? -8.281 -7.697 -9.385 1.00 83.88 166 SER A C 1
ATOM 1264 O O . SER A 1 166 ? -8.418 -8.422 -10.377 1.00 83.88 166 SER A O 1
ATOM 1266 N N . ARG A 1 167 ? -8.212 -6.364 -9.508 1.00 77.06 167 ARG A N 1
ATOM 1267 C CA . ARG A 1 167 ? -8.321 -5.660 -10.789 1.00 77.06 167 ARG A CA 1
ATOM 1268 C C . ARG A 1 167 ? -7.065 -5.818 -11.640 1.00 77.06 167 ARG A C 1
ATOM 1270 O O . ARG A 1 167 ? -7.206 -5.912 -12.853 1.00 77.06 167 ARG A O 1
ATOM 1277 N N . GLY A 1 168 ? -5.877 -5.941 -11.049 1.00 72.19 168 GLY A N 1
ATOM 1278 C CA . GLY A 1 168 ? -4.606 -5.979 -11.783 1.00 72.19 168 GLY A CA 1
ATOM 1279 C C . GLY A 1 168 ? -4.191 -4.615 -12.354 1.00 72.19 168 GLY A C 1
ATOM 1280 O O . GLY A 1 168 ? -4.578 -3.571 -11.826 1.00 72.19 168 GLY A O 1
ATOM 1281 N N . ALA A 1 169 ? -3.406 -4.626 -13.437 1.00 65.69 169 ALA A N 1
ATOM 1282 C CA . ALA A 1 169 ? -2.842 -3.450 -14.114 1.00 65.69 169 ALA A CA 1
ATOM 1283 C C . ALA A 1 169 ? -3.875 -2.557 -14.848 1.00 65.69 169 ALA A C 1
ATOM 1285 O O . ALA A 1 169 ? -3.831 -2.398 -16.067 1.00 65.69 169 ALA A O 1
ATOM 1286 N N . VAL A 1 170 ? -4.844 -1.988 -14.127 1.00 57.50 170 VAL A N 1
ATOM 1287 C CA . VAL A 1 170 ? -6.003 -1.282 -14.721 1.00 57.50 170 VAL A CA 1
ATOM 1288 C C . VAL A 1 170 ? -5.826 0.236 -14.744 1.00 57.50 170 VAL A C 1
ATOM 1290 O O . VAL A 1 170 ? -6.495 0.944 -15.503 1.00 57.50 170 VAL A O 1
ATOM 1293 N N . TYR A 1 171 ? -4.926 0.779 -13.927 1.00 54.28 171 TYR A N 1
ATOM 1294 C CA . TYR A 1 171 ? -4.851 2.221 -13.734 1.00 54.28 171 TYR A CA 1
ATOM 1295 C C . TYR A 1 171 ? -3.907 2.876 -14.743 1.00 54.28 171 TYR A C 1
ATOM 1297 O O . TYR A 1 171 ? -2.689 2.760 -14.647 1.00 54.28 171 TYR A O 1
ATOM 1305 N N . ARG A 1 172 ? -4.498 3.629 -15.682 1.00 51.84 172 ARG A N 1
ATOM 1306 C CA . ARG A 1 172 ? -3.781 4.483 -16.651 1.00 51.84 172 ARG A CA 1
ATOM 1307 C C . ARG A 1 172 ? -3.102 5.703 -16.018 1.00 51.84 172 ARG A C 1
ATOM 1309 O O . ARG A 1 172 ? -2.367 6.401 -16.699 1.00 51.84 172 ARG A O 1
ATOM 1316 N N . SER A 1 173 ? -3.386 5.992 -14.749 1.00 53.03 173 SER A N 1
ATOM 1317 C CA . SER A 1 173 ? -2.724 7.056 -14.000 1.00 53.03 173 SER A CA 1
ATOM 1318 C C . SER A 1 173 ? -2.552 6.672 -12.536 1.00 53.03 173 SER A C 1
ATOM 1320 O O . SER A 1 173 ? -3.427 6.041 -11.932 1.00 53.03 173 SER A O 1
ATOM 1322 N N . GLN A 1 174 ? -1.432 7.108 -11.966 1.00 49.97 174 GLN A N 1
ATOM 1323 C CA . GLN A 1 174 ? -1.087 6.941 -10.558 1.00 49.97 174 GLN A CA 1
ATOM 1324 C C . GLN A 1 174 ? -2.177 7.494 -9.635 1.00 49.97 174 GLN A C 1
ATOM 1326 O O . GLN A 1 174 ? -2.572 6.845 -8.671 1.00 49.97 174 GLN A O 1
ATOM 1331 N N . TRP A 1 175 ? -2.735 8.658 -9.983 1.00 49.66 175 TRP A N 1
ATOM 1332 C CA . TRP A 1 175 ? -3.823 9.294 -9.244 1.00 49.66 175 TRP A CA 1
ATOM 1333 C C . TRP A 1 175 ? -5.051 8.378 -9.114 1.00 49.66 175 TRP A C 1
ATOM 1335 O O . TRP A 1 175 ? -5.567 8.174 -8.018 1.00 49.66 175 TRP A O 1
ATOM 1345 N N . ARG A 1 176 ? -5.496 7.729 -10.202 1.00 52.25 176 ARG A N 1
ATOM 1346 C CA . ARG A 1 176 ? -6.638 6.799 -10.124 1.00 52.25 176 ARG A CA 1
ATOM 1347 C C . ARG A 1 176 ? -6.314 5.594 -9.247 1.00 52.25 176 ARG A C 1
ATOM 1349 O O . ARG A 1 176 ? -7.194 5.125 -8.532 1.00 52.25 176 ARG A O 1
ATOM 1356 N N . ALA A 1 177 ? -5.071 5.125 -9.269 1.00 50.66 177 ALA A N 1
ATOM 1357 C CA . ALA A 1 177 ? -4.625 4.021 -8.429 1.00 50.66 177 ALA A CA 1
ATOM 1358 C C . ALA A 1 177 ? -4.570 4.408 -6.939 1.00 50.66 177 ALA A C 1
ATOM 1360 O O . ALA A 1 177 ? -4.931 3.589 -6.094 1.00 50.66 177 ALA A O 1
ATOM 1361 N N . ARG A 1 178 ? -4.185 5.657 -6.628 1.00 50.59 178 ARG A N 1
ATOM 1362 C CA . ARG A 1 178 ? -4.118 6.235 -5.274 1.00 50.59 178 ARG A CA 1
ATOM 1363 C C . ARG A 1 178 ? -5.503 6.529 -4.674 1.00 50.59 178 ARG A C 1
ATOM 1365 O O . ARG A 1 178 ? -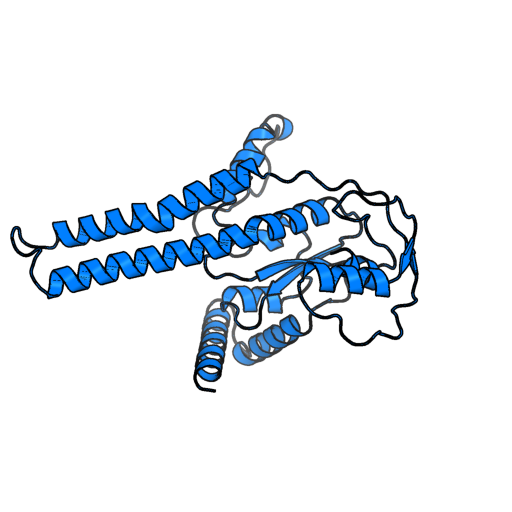5.733 6.146 -3.534 1.00 50.59 178 ARG A O 1
ATOM 1372 N N . TYR A 1 179 ? -6.438 7.113 -5.434 1.00 49.75 179 TYR A N 1
ATOM 1373 C CA . TYR A 1 179 ? -7.657 7.734 -4.874 1.00 49.75 179 TYR A CA 1
ATOM 1374 C C . TYR A 1 179 ? -8.999 7.051 -5.200 1.00 49.75 179 TYR A C 1
ATOM 1376 O O . TYR A 1 179 ? -10.033 7.462 -4.668 1.00 49.75 179 TYR A O 1
ATOM 1384 N N . THR A 1 180 ? -9.050 6.008 -6.045 1.00 44.53 180 THR A N 1
ATOM 1385 C CA . THR A 1 180 ? -10.322 5.299 -6.316 1.00 44.53 180 THR A CA 1
ATOM 1386 C C . THR A 1 180 ? -10.753 4.433 -5.128 1.00 44.53 180 THR A C 1
ATOM 1388 O O . THR A 1 180 ? -10.519 3.231 -5.082 1.00 44.53 180 THR A O 1
ATOM 1391 N N . GLY A 1 181 ? -11.403 5.072 -4.155 1.00 42.50 181 GLY A N 1
ATOM 1392 C CA . GLY A 1 181 ? -11.950 4.441 -2.953 1.00 42.50 181 GLY A CA 1
ATOM 1393 C C . GLY A 1 181 ? -12.734 5.366 -2.028 1.00 42.50 181 GLY A C 1
ATOM 1394 O O . GLY A 1 181 ? -13.532 4.874 -1.235 1.00 42.50 181 GLY A O 1
ATOM 1395 N N . GLN A 1 182 ? -12.589 6.689 -2.160 1.00 41.06 182 GLN A N 1
ATOM 1396 C CA . GLN A 1 182 ? -13.391 7.633 -1.385 1.00 41.06 182 GLN A CA 1
ATOM 1397 C C . GLN A 1 182 ? -14.833 7.672 -1.905 1.00 41.06 182 GLN A C 1
ATOM 1399 O O . GLN A 1 182 ? -15.209 8.471 -2.763 1.00 41.06 182 GLN A O 1
ATOM 1404 N N . THR A 1 183 ? -15.685 6.801 -1.373 1.00 35.03 183 THR A N 1
ATOM 1405 C CA . THR A 1 183 ? -17.125 7.022 -1.443 1.00 35.03 183 THR A CA 1
ATOM 1406 C C . THR A 1 183 ? -17.521 8.037 -0.371 1.00 35.03 183 THR A C 1
ATOM 1408 O O . THR A 1 183 ? -17.761 7.658 0.769 1.00 35.03 183 THR A O 1
ATOM 1411 N N . ARG A 1 184 ? -17.679 9.291 -0.825 1.00 35.00 184 ARG A N 1
ATOM 1412 C CA . ARG A 1 184 ? -18.456 10.420 -0.261 1.00 35.00 184 ARG A CA 1
ATOM 1413 C C . ARG A 1 184 ? -17.732 11.440 0.644 1.00 35.00 184 ARG A C 1
ATOM 1415 O O . ARG A 1 184 ? -17.163 11.099 1.667 1.00 35.00 184 ARG A O 1
ATOM 1422 N N . ARG A 1 185 ? -17.931 12.710 0.231 1.00 34.72 185 ARG A N 1
ATOM 1423 C CA . ARG A 1 185 ? -17.533 14.030 0.775 1.00 34.72 185 ARG A CA 1
ATOM 1424 C C . ARG A 1 185 ? -16.022 14.317 0.822 1.00 34.72 185 ARG A C 1
ATOM 1426 O O . ARG A 1 185 ? -15.415 14.217 1.874 1.00 34.72 185 ARG A O 1
ATOM 1433 N N . GLY A 1 186 ? -15.440 14.740 -0.308 1.00 37.75 186 GLY A N 1
ATOM 1434 C CA . GLY A 1 186 ? -14.129 15.414 -0.295 1.00 37.75 186 GLY A CA 1
ATOM 1435 C C . GLY A 1 186 ? -13.354 15.390 -1.614 1.00 37.75 186 GLY A C 1
ATOM 1436 O O . GLY A 1 186 ? -13.038 16.443 -2.149 1.00 37.75 186 GLY A O 1
ATOM 1437 N N . ALA A 1 187 ? -13.077 14.213 -2.183 1.00 41.44 187 ALA A N 1
ATOM 1438 C CA . ALA A 1 187 ? -12.208 14.10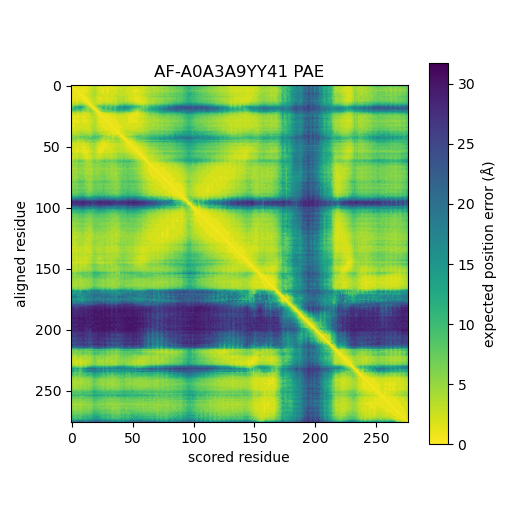4 -3.361 1.00 41.44 187 ALA A CA 1
ATOM 1439 C C . ALA A 1 187 ? -12.960 14.138 -4.701 1.00 41.44 187 ALA A C 1
ATOM 1441 O O . ALA A 1 187 ? -13.065 13.126 -5.398 1.00 41.44 187 ALA A O 1
ATOM 1442 N N . GLN A 1 188 ? -13.449 15.309 -5.103 1.00 43.06 188 GLN A N 1
ATOM 1443 C CA . GLN A 1 188 ? -13.667 15.579 -6.526 1.00 43.06 188 GLN A CA 1
ATOM 1444 C C . GLN A 1 188 ? -12.598 16.567 -6.988 1.00 43.06 188 GLN A C 1
ATOM 1446 O O . GLN A 1 188 ? -12.566 17.704 -6.528 1.00 43.06 188 GLN A O 1
ATOM 1451 N N . ARG A 1 189 ? -11.720 16.137 -7.906 1.00 40.62 189 ARG A N 1
ATOM 1452 C CA . ARG A 1 189 ? -11.052 17.104 -8.785 1.00 40.62 189 ARG A CA 1
ATOM 1453 C C . ARG A 1 189 ? -12.157 17.789 -9.596 1.00 40.62 189 ARG A C 1
ATOM 1455 O O . ARG A 1 189 ? -12.997 17.051 -10.119 1.00 40.62 189 ARG A O 1
ATOM 1462 N N . PRO A 1 190 ? -12.171 19.125 -9.727 1.00 41.28 190 PRO A N 1
ATOM 1463 C CA . PRO A 1 190 ? -13.064 19.763 -10.677 1.00 41.28 190 PRO A CA 1
ATOM 1464 C C . PRO A 1 190 ? -12.784 19.191 -12.072 1.00 41.28 190 PRO A C 1
ATOM 1466 O O . PRO A 1 190 ? -11.643 19.031 -12.505 1.00 41.28 190 PRO A O 1
ATOM 1469 N N . ASP A 1 191 ? -13.860 18.799 -12.732 1.00 38.94 191 ASP A N 1
ATOM 1470 C CA . ASP A 1 191 ? -13.943 18.133 -14.028 1.00 38.94 191 ASP A CA 1
ATOM 1471 C C . ASP A 1 191 ? -13.434 19.003 -15.191 1.00 38.94 191 ASP A C 1
ATOM 1473 O O . ASP A 1 191 ? -13.066 18.479 -16.246 1.00 38.94 191 ASP A O 1
ATOM 1477 N N . ARG A 1 192 ? -13.299 20.315 -14.965 1.00 37.88 192 ARG A N 1
ATOM 1478 C CA . ARG A 1 192 ? -12.529 21.250 -15.788 1.00 37.88 192 ARG A CA 1
ATOM 1479 C C . ARG A 1 192 ? -11.624 22.101 -14.904 1.00 37.88 192 ARG A C 1
ATOM 1481 O O . ARG A 1 192 ? -12.083 22.705 -13.939 1.00 37.88 192 ARG A O 1
ATOM 1488 N N . MET A 1 193 ? -10.348 22.169 -15.274 1.00 43.22 193 MET A N 1
ATOM 1489 C CA . MET A 1 193 ? -9.429 23.167 -14.734 1.00 43.22 193 MET A CA 1
ATOM 1490 C C . MET A 1 193 ? -9.915 24.554 -15.199 1.00 43.22 193 MET A C 1
ATOM 1492 O O . MET A 1 193 ? -10.199 24.687 -16.392 1.00 43.22 193 MET A O 1
ATOM 1496 N N . PRO A 1 194 ? -10.055 25.558 -14.319 1.00 40.09 194 PRO A N 1
ATOM 1497 C CA . PRO A 1 194 ? -10.345 26.922 -14.753 1.00 40.09 194 PRO A CA 1
ATOM 1498 C C . PRO A 1 194 ? -9.199 27.459 -15.623 1.00 40.09 194 PRO A C 1
ATOM 1500 O O . PRO A 1 194 ? -8.040 27.085 -15.413 1.00 40.09 194 PRO A O 1
ATOM 1503 N N . ASP A 1 195 ? -9.508 28.342 -16.575 1.00 35.75 195 ASP A N 1
ATOM 1504 C CA . ASP A 1 195 ? -8.476 29.116 -17.276 1.00 35.75 195 ASP A CA 1
ATOM 1505 C C . ASP A 1 195 ? -7.623 29.881 -16.248 1.00 35.75 195 ASP A C 1
ATOM 1507 O O . ASP A 1 195 ? -8.154 30.416 -15.274 1.00 35.75 195 ASP A O 1
ATOM 1511 N N . GLY A 1 196 ? -6.299 29.894 -16.441 1.00 39.34 196 GLY A N 1
ATOM 1512 C CA . GLY A 1 196 ? -5.348 30.477 -15.481 1.00 39.34 196 GLY A CA 1
ATOM 1513 C C . GLY A 1 196 ? -4.827 29.506 -14.413 1.00 39.34 196 GLY A C 1
ATOM 1514 O O . GLY A 1 196 ? -4.295 29.932 -13.398 1.00 39.34 196 GLY A O 1
ATOM 1515 N N . TRP A 1 197 ? -4.935 28.185 -14.608 1.00 37.28 197 TRP A N 1
ATOM 1516 C CA . TRP A 1 197 ? -4.387 27.195 -13.661 1.00 37.28 197 TRP A CA 1
ATOM 1517 C C . TRP A 1 197 ? -2.865 27.294 -13.438 1.00 37.28 197 TRP A C 1
ATOM 1519 O O . TRP A 1 197 ? -2.384 26.839 -12.406 1.00 37.28 197 TRP A O 1
ATOM 1529 N N . GLN A 1 198 ? -2.113 27.926 -14.350 1.00 42.91 198 GLN A N 1
ATOM 1530 C CA . GLN A 1 198 ? -0.700 28.253 -14.109 1.00 42.91 198 GLN A CA 1
ATOM 1531 C C . GLN A 1 198 ? -0.512 29.272 -12.967 1.00 42.91 198 GLN A C 1
ATOM 1533 O O . GLN A 1 198 ? 0.542 29.277 -12.339 1.00 42.91 198 GLN A O 1
ATOM 1538 N N . ASP A 1 199 ? -1.540 30.073 -12.665 1.00 41.03 199 ASP A N 1
ATOM 1539 C CA . ASP A 1 199 ? -1.533 31.105 -11.620 1.00 41.03 199 ASP A CA 1
ATOM 1540 C C . ASP A 1 199 ? -2.000 30.564 -10.253 1.00 41.03 199 ASP A C 1
ATOM 1542 O O . ASP A 1 199 ? -1.908 31.246 -9.229 1.00 41.03 199 ASP A O 1
ATOM 1546 N N . TRP A 1 200 ? -2.499 29.321 -10.204 1.00 39.72 200 TRP A N 1
ATOM 1547 C CA . TRP A 1 200 ? -2.781 28.611 -8.957 1.00 39.72 200 TRP A CA 1
ATOM 1548 C C . TRP A 1 200 ? -1.487 27.921 -8.512 1.00 39.72 200 TRP A C 1
ATOM 1550 O O . TRP A 1 200 ? -1.122 26.875 -9.041 1.00 39.72 200 TRP A O 1
ATOM 1560 N N . ALA A 1 201 ? -0.766 28.572 -7.596 1.00 36.50 201 ALA A N 1
ATOM 1561 C CA . ALA A 1 201 ? 0.609 28.245 -7.216 1.00 36.50 201 ALA A CA 1
ATOM 1562 C C . ALA A 1 201 ? 0.879 26.725 -7.052 1.00 36.50 201 ALA A C 1
ATOM 1564 O O . ALA A 1 201 ? 0.068 26.036 -6.423 1.00 36.50 201 ALA A O 1
ATOM 1565 N N . PRO A 1 202 ? 2.028 26.202 -7.535 1.00 42.72 202 PRO A N 1
ATOM 1566 C CA . PRO A 1 202 ? 2.467 24.815 -7.314 1.00 42.72 202 PRO A CA 1
ATOM 1567 C C . PRO A 1 202 ? 2.414 24.392 -5.839 1.00 42.72 202 PRO A C 1
ATOM 1569 O O . PRO A 1 202 ? 2.077 23.251 -5.526 1.00 42.72 202 PRO A O 1
ATOM 1572 N N . GLU A 1 203 ? 2.664 25.351 -4.948 1.00 35.06 203 GLU A N 1
ATOM 1573 C CA . GLU A 1 203 ? 2.568 25.251 -3.490 1.00 35.06 203 GLU A CA 1
ATOM 1574 C C . GLU A 1 203 ? 1.200 24.723 -3.039 1.00 35.06 203 GLU A C 1
ATOM 1576 O O . GLU A 1 203 ? 1.136 23.791 -2.253 1.00 35.06 203 GLU A O 1
ATOM 1581 N N . ARG A 1 204 ? 0.093 25.194 -3.632 1.00 37.66 204 ARG A N 1
ATOM 1582 C CA . ARG A 1 204 ? -1.264 24.748 -3.270 1.00 37.66 204 ARG A CA 1
ATOM 1583 C C . ARG A 1 204 ? -1.608 23.344 -3.753 1.00 37.66 204 ARG A C 1
ATOM 1585 O O . ARG A 1 204 ? -2.500 22.707 -3.195 1.00 37.66 204 ARG A O 1
ATOM 1592 N N . LEU A 1 205 ? -0.944 22.858 -4.803 1.00 37.78 205 LEU A N 1
ATOM 1593 C CA . LEU A 1 205 ? -1.088 21.469 -5.238 1.00 37.78 205 LEU A CA 1
ATOM 1594 C C . LEU A 1 205 ? -0.347 20.536 -4.273 1.00 37.78 205 LEU A C 1
ATOM 1596 O O . LEU A 1 205 ? -0.891 19.493 -3.917 1.00 37.78 205 LEU A O 1
ATOM 1600 N N . ALA A 1 206 ? 0.841 20.947 -3.818 1.00 41.06 206 ALA A N 1
ATOM 1601 C CA . ALA A 1 206 ? 1.589 20.271 -2.763 1.00 41.06 206 ALA A CA 1
ATOM 1602 C C . ALA A 1 206 ? 0.828 20.308 -1.429 1.00 41.06 206 ALA A C 1
ATOM 1604 O O . ALA A 1 206 ? 0.693 19.267 -0.798 1.00 41.06 206 ALA A O 1
ATOM 1605 N N . ASP A 1 207 ? 0.223 21.441 -1.064 1.00 37.06 207 ASP A N 1
ATOM 1606 C CA . ASP A 1 207 ? -0.619 21.579 0.129 1.00 37.06 207 ASP A CA 1
ATOM 1607 C C . ASP A 1 207 ? -1.852 20.673 0.045 1.00 37.06 207 ASP A C 1
ATOM 1609 O O . ASP A 1 207 ? -2.162 19.964 0.994 1.00 37.06 207 ASP A O 1
ATOM 1613 N N . TRP A 1 208 ? -2.528 20.605 -1.108 1.00 39.94 208 TRP A N 1
ATOM 1614 C CA . TRP A 1 208 ? -3.663 19.698 -1.307 1.00 39.94 208 TRP A CA 1
ATOM 1615 C C . TRP A 1 208 ? -3.237 18.218 -1.288 1.00 39.94 208 TRP A C 1
ATOM 1617 O O . TRP A 1 208 ? -3.956 17.364 -0.768 1.00 39.94 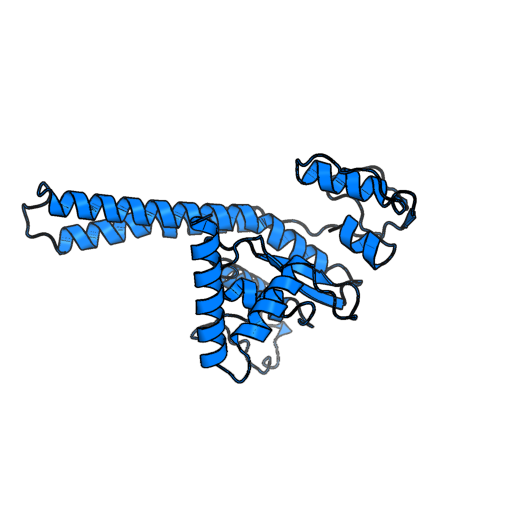208 TRP A O 1
ATOM 1627 N N . GLU A 1 209 ? -2.065 17.877 -1.826 1.00 40.03 209 GLU A N 1
ATOM 1628 C CA . GLU A 1 209 ? -1.507 16.519 -1.774 1.00 40.03 209 GLU A CA 1
ATOM 1629 C C . GLU A 1 209 ? -0.991 16.131 -0.377 1.00 40.03 209 GLU A C 1
ATOM 1631 O O . GLU A 1 209 ? -1.115 14.957 -0.007 1.00 40.03 209 GLU A O 1
ATOM 1636 N N . ALA A 1 210 ? -0.495 17.096 0.402 1.00 38.47 210 ALA A N 1
ATOM 1637 C CA . ALA A 1 210 ? -0.081 16.970 1.798 1.00 38.47 210 ALA A CA 1
ATOM 1638 C C . ALA A 1 210 ? -1.297 16.848 2.734 1.00 38.47 210 ALA A C 1
ATOM 1640 O O . ALA A 1 210 ? -1.359 15.925 3.547 1.00 38.47 210 ALA A O 1
ATOM 1641 N N . GLU A 1 211 ? -2.331 17.674 2.544 1.00 36.59 211 GLU A N 1
ATOM 1642 C CA . GLU A 1 211 ? -3.614 17.610 3.261 1.00 36.59 211 GLU A CA 1
ATOM 1643 C C . GLU A 1 211 ? -4.350 16.281 3.009 1.00 36.59 211 GLU A C 1
ATOM 1645 O O . GLU A 1 211 ? -4.935 15.696 3.922 1.00 36.59 211 GLU A O 1
ATOM 1650 N N . GLN A 1 212 ? -4.299 15.746 1.783 1.00 42.41 212 GLN A N 1
ATOM 1651 C CA . GLN A 1 212 ? -4.869 14.432 1.442 1.00 42.41 212 GLN A CA 1
ATOM 1652 C C . GLN A 1 212 ? -3.913 13.261 1.746 1.00 42.41 212 GLN A C 1
ATOM 1654 O O . GLN A 1 212 ? -4.317 12.094 1.656 1.00 42.41 212 GLN A O 1
ATOM 1659 N N . GLY A 1 213 ? -2.653 13.543 2.096 1.00 39.00 213 GLY A N 1
ATOM 1660 C CA . GLY A 1 213 ? -1.586 12.566 2.329 1.00 39.00 213 GLY A CA 1
ATOM 1661 C C . GLY A 1 213 ? -1.837 11.664 3.536 1.00 39.00 213 GLY A C 1
ATOM 1662 O O . GLY A 1 213 ? -1.446 10.494 3.523 1.00 39.00 213 GLY A O 1
ATOM 1663 N N . LEU A 1 214 ? -2.577 12.152 4.533 1.00 38.03 214 LEU A N 1
ATOM 1664 C CA . LEU A 1 214 ? -2.911 11.409 5.753 1.00 38.03 214 LEU A CA 1
ATOM 1665 C C . LEU A 1 214 ? -3.904 10.251 5.512 1.00 38.03 214 LEU A C 1
ATOM 1667 O O . LEU A 1 214 ? -3.839 9.250 6.215 1.00 38.03 214 LEU A O 1
ATOM 1671 N N . ASN A 1 215 ? -4.755 10.329 4.477 1.00 47.62 215 ASN A N 1
ATOM 1672 C CA . ASN A 1 215 ? -5.885 9.407 4.245 1.00 47.62 215 ASN A CA 1
ATOM 1673 C C . ASN A 1 215 ? -5.774 8.563 2.956 1.00 47.62 215 ASN A C 1
ATOM 1675 O O . ASN A 1 215 ? -6.771 8.018 2.470 1.00 47.62 215 ASN A O 1
ATOM 1679 N N . ARG A 1 216 ? -4.577 8.448 2.360 1.00 59.56 216 ARG A N 1
ATOM 1680 C CA . ARG A 1 216 ? -4.369 7.656 1.123 1.00 59.56 216 ARG A CA 1
ATOM 1681 C C . ARG A 1 216 ? -4.529 6.148 1.351 1.00 59.56 216 ARG A C 1
ATOM 1683 O O . ARG A 1 216 ? -4.943 5.414 0.450 1.00 59.56 216 ARG A O 1
ATOM 1690 N N . PHE A 1 217 ? -4.214 5.706 2.563 1.00 69.31 217 PHE A N 1
ATOM 1691 C CA . PHE A 1 217 ? -4.353 4.340 3.043 1.00 69.31 217 PHE A CA 1
ATOM 1692 C C . PHE A 1 217 ? -5.029 4.392 4.409 1.00 69.31 217 PHE A C 1
ATOM 1694 O O . PHE A 1 217 ? -4.752 5.285 5.198 1.00 69.31 217 PHE A O 1
ATOM 1701 N N . HIS A 1 218 ? -5.934 3.459 4.671 1.00 74.69 218 HIS A N 1
ATOM 1702 C CA . HIS A 1 218 ? -6.518 3.289 5.999 1.00 74.69 218 HIS A CA 1
ATOM 1703 C C . HIS A 1 218 ? -5.545 2.537 6.915 1.00 74.69 218 HIS A C 1
ATOM 1705 O O . HIS A 1 218 ? -4.606 1.893 6.446 1.00 74.69 218 HIS A O 1
ATOM 1711 N N . ASP A 1 219 ? -5.793 2.602 8.213 1.00 79.56 219 ASP A N 1
ATOM 1712 C CA . ASP A 1 219 ? -5.026 1.895 9.237 1.00 79.56 219 ASP A CA 1
ATOM 1713 C C . ASP A 1 219 ? -5.134 0.377 9.028 1.00 79.56 219 ASP A C 1
ATOM 1715 O O . ASP A 1 219 ? -6.130 -0.111 8.475 1.00 79.56 219 ASP A O 1
ATOM 1719 N N . ASN A 1 220 ? -4.111 -0.376 9.447 1.00 76.62 220 ASN A N 1
ATOM 1720 C CA . ASN A 1 220 ? -4.001 -1.826 9.211 1.00 76.62 220 ASN A CA 1
ATOM 1721 C C . ASN A 1 220 ? -4.107 -2.220 7.724 1.00 76.62 220 ASN A C 1
ATOM 1723 O O . ASN A 1 220 ? -4.619 -3.286 7.365 1.00 76.62 220 ASN A O 1
ATOM 1727 N N . CYS A 1 221 ? -3.709 -1.324 6.824 1.00 79.62 221 CYS A N 1
ATOM 1728 C CA . CYS A 1 221 ? -3.630 -1.605 5.403 1.00 79.62 221 CYS A CA 1
ATOM 1729 C C . CYS A 1 221 ? -2.195 -1.963 5.057 1.00 79.62 221 CYS A C 1
ATOM 1731 O O . CYS A 1 221 ? -1.331 -1.113 5.228 1.00 79.62 221 CYS A O 1
ATOM 1733 N N . HIS A 1 222 ? -1.965 -3.139 4.470 1.00 82.00 222 HIS A N 1
ATOM 1734 C CA . HIS A 1 222 ? -0.650 -3.557 3.959 1.00 82.00 222 HIS A CA 1
ATOM 1735 C C . HIS A 1 222 ? -0.612 -3.637 2.427 1.00 82.00 222 HIS A C 1
ATOM 1737 O O . HIS A 1 222 ? 0.108 -4.445 1.839 1.00 82.00 222 HIS A O 1
ATOM 1743 N N . CYS A 1 223 ? -1.429 -2.824 1.747 1.00 82.50 223 CYS A N 1
ATOM 1744 C CA . CYS A 1 223 ? -1.396 -2.772 0.290 1.00 82.50 223 CYS A CA 1
ATOM 1745 C C . CYS A 1 223 ? -0.411 -1.712 -0.210 1.00 82.50 223 CYS A C 1
ATOM 1747 O O . CYS A 1 223 ? -0.303 -0.621 0.347 1.00 82.50 223 CYS A O 1
ATOM 1749 N N . THR A 1 224 ? 0.246 -2.015 -1.322 1.00 82.56 224 THR A N 1
ATOM 1750 C CA . THR A 1 224 ? 1.220 -1.141 -1.973 1.00 82.56 224 THR A CA 1
ATOM 1751 C C . THR A 1 224 ? 0.870 -1.003 -3.448 1.00 82.56 224 THR A C 1
ATOM 1753 O O . THR A 1 224 ? 0.367 -1.932 -4.086 1.00 82.56 224 THR A O 1
ATOM 1756 N N . LEU A 1 225 ? 1.098 0.185 -4.002 1.00 79.75 225 LEU A N 1
ATOM 1757 C CA . LEU A 1 225 ? 1.004 0.414 -5.440 1.00 79.75 225 LEU A CA 1
ATOM 1758 C C . LEU A 1 225 ? 2.298 -0.030 -6.094 1.00 79.75 225 LEU A C 1
ATOM 1760 O O . LEU A 1 225 ? 3.363 0.321 -5.617 1.00 79.75 225 LEU A O 1
ATOM 1764 N N . VAL A 1 226 ? 2.214 -0.776 -7.185 1.00 82.06 226 VAL A N 1
ATOM 1765 C CA . VAL A 1 226 ? 3.388 -1.245 -7.921 1.00 82.06 226 VAL A CA 1
ATOM 1766 C C . VAL A 1 226 ? 3.304 -0.801 -9.380 1.00 82.06 226 VAL A C 1
ATOM 1768 O O . VAL A 1 226 ? 2.212 -0.841 -9.967 1.00 82.06 226 VAL A O 1
ATOM 1771 N N . PRO A 1 227 ? 4.431 -0.368 -9.972 1.00 83.06 227 PRO A N 1
ATOM 1772 C CA . PRO A 1 227 ? 4.480 -0.026 -11.382 1.00 83.06 227 PRO A CA 1
ATOM 1773 C C . PRO A 1 227 ? 4.294 -1.263 -12.251 1.00 83.06 227 PRO A C 1
ATOM 1775 O O . PRO A 1 227 ? 4.725 -2.369 -11.916 1.00 83.06 227 PRO A O 1
ATOM 1778 N N . VAL A 1 228 ? 3.677 -1.047 -13.406 1.00 82.62 228 VAL A N 1
ATOM 1779 C CA . VAL A 1 228 ? 3.490 -2.059 -14.436 1.00 82.62 228 VAL A CA 1
ATOM 1780 C C . VAL A 1 228 ? 4.191 -1.601 -15.704 1.00 82.62 228 VAL A C 1
ATOM 1782 O O . VAL A 1 228 ? 3.998 -0.473 -16.149 1.00 82.62 228 VAL A O 1
ATOM 1785 N N . TYR A 1 229 ? 4.975 -2.504 -16.288 1.00 83.19 229 TYR A N 1
ATOM 1786 C CA . TYR A 1 229 ? 5.833 -2.241 -17.449 1.00 83.19 229 TYR A CA 1
ATOM 1787 C C . TYR A 1 229 ? 5.328 -2.875 -18.750 1.00 83.19 229 TYR A C 1
ATOM 1789 O O . TYR A 1 229 ? 5.868 -2.612 -19.816 1.00 83.19 229 TYR A O 1
ATOM 1797 N N . SER A 1 230 ? 4.277 -3.695 -18.674 1.00 77.50 230 SER A N 1
ATOM 1798 C CA . SER A 1 230 ? 3.593 -4.236 -19.847 1.00 77.50 230 SER A CA 1
ATOM 1799 C C . SER A 1 230 ? 2.076 -4.185 -19.669 1.00 77.50 230 SER A C 1
ATOM 1801 O O . SER A 1 230 ? 1.549 -4.408 -18.578 1.00 77.50 230 SER A O 1
ATOM 1803 N N . ARG A 1 231 ? 1.362 -3.907 -20.762 1.00 65.00 231 ARG A N 1
ATOM 1804 C CA . ARG A 1 231 ? -0.105 -3.862 -20.797 1.00 65.00 231 ARG A CA 1
ATOM 1805 C C . ARG A 1 231 ? -0.755 -5.243 -20.879 1.00 65.00 231 ARG A C 1
ATOM 1807 O O . ARG A 1 231 ? -1.982 -5.307 -20.860 1.00 65.00 231 ARG A O 1
ATOM 1814 N N . ASP A 1 232 ? 0.028 -6.321 -20.887 1.00 65.12 232 ASP A N 1
ATOM 1815 C CA . ASP A 1 232 ? -0.429 -7.706 -21.087 1.00 65.12 232 ASP A CA 1
ATOM 1816 C C . ASP A 1 232 ? -1.187 -8.290 -19.874 1.00 65.12 232 ASP A C 1
ATOM 1818 O O . ASP A 1 232 ? -1.122 -9.481 -19.583 1.00 65.12 232 ASP A O 1
ATOM 1822 N N . GLY A 1 233 ? -1.909 -7.456 -19.119 1.00 55.88 233 GLY A N 1
ATOM 1823 C CA . GLY A 1 233 ? -2.755 -7.905 -18.017 1.00 55.88 233 GLY A CA 1
ATOM 1824 C C . GLY A 1 233 ? -1.972 -8.440 -16.822 1.00 55.88 233 GLY A C 1
ATOM 1825 O O . GLY A 1 233 ? -2.454 -9.351 -16.150 1.00 55.88 233 GLY A O 1
ATOM 1826 N N . TRP A 1 234 ? -0.788 -7.882 -16.537 1.00 66.56 234 TRP A N 1
ATOM 1827 C CA . TRP A 1 234 ? 0.033 -8.325 -15.411 1.00 66.56 234 TRP A CA 1
ATOM 1828 C C . TRP A 1 234 ? -0.746 -8.289 -14.093 1.00 66.56 234 TRP A C 1
ATOM 1830 O O . TRP A 1 234 ? -1.236 -7.241 -13.654 1.00 66.56 234 TRP A O 1
ATOM 1840 N N . VAL A 1 235 ? -0.837 -9.463 -13.471 1.00 64.31 235 VAL A N 1
ATOM 1841 C CA . VAL A 1 235 ? -1.459 -9.701 -12.173 1.00 64.31 235 VAL A CA 1
ATOM 1842 C C . VAL A 1 235 ? -0.517 -10.609 -11.391 1.00 64.31 235 VAL A C 1
ATOM 1844 O O . VAL A 1 235 ? -0.269 -11.732 -11.830 1.00 64.31 235 VAL A O 1
ATOM 1847 N N . PRO A 1 236 ? 0.039 -10.144 -10.264 1.00 70.06 236 PRO A N 1
ATOM 1848 C CA . PRO A 1 236 ? 0.772 -11.002 -9.339 1.00 70.06 236 PRO A CA 1
ATOM 1849 C C . PRO A 1 236 ? -0.065 -12.214 -8.939 1.00 70.06 236 PRO A C 1
ATOM 1851 O O . PRO A 1 236 ? -1.285 -12.112 -8.848 1.00 70.06 236 PRO A O 1
ATOM 1854 N N . GLU A 1 237 ? 0.568 -13.346 -8.652 1.00 71.75 237 GLU A N 1
ATOM 1855 C CA . GLU A 1 237 ? -0.139 -14.583 -8.290 1.00 71.75 237 GLU A CA 1
ATOM 1856 C C . GLU A 1 237 ? -1.113 -14.384 -7.116 1.00 71.75 237 GLU A C 1
ATOM 1858 O O . GLU A 1 237 ? -2.282 -14.762 -7.203 1.00 71.75 237 GLU A O 1
ATOM 1863 N N . THR A 1 238 ? -0.692 -13.638 -6.092 1.00 72.88 238 THR A N 1
ATOM 1864 C CA . THR A 1 238 ? -1.551 -13.229 -4.967 1.00 72.88 238 THR A CA 1
ATOM 1865 C C . THR A 1 238 ? -2.788 -12.453 -5.426 1.00 72.88 238 THR A C 1
ATOM 1867 O O . THR A 1 238 ? -3.894 -12.654 -4.935 1.00 72.88 238 THR A O 1
ATOM 1870 N N . SER A 1 239 ? -2.645 -11.598 -6.438 1.00 80.69 239 SER A N 1
ATOM 1871 C CA . SER A 1 239 ? -3.755 -10.839 -7.022 1.00 80.69 239 SER A CA 1
ATOM 1872 C C . SER A 1 239 ? -4.682 -11.706 -7.883 1.00 80.69 239 SER A C 1
ATOM 1874 O O . SER A 1 239 ? -5.874 -11.404 -7.997 1.00 80.69 239 SER A O 1
ATOM 1876 N N . ALA A 1 240 ? -4.179 -12.808 -8.448 1.00 83.50 240 ALA A N 1
ATOM 1877 C CA . ALA A 1 240 ? -4.991 -13.777 -9.178 1.00 83.50 240 ALA A CA 1
ATOM 1878 C C . ALA A 1 240 ? -5.917 -14.565 -8.237 1.00 83.50 240 ALA A C 1
ATOM 1880 O O . ALA A 1 240 ? -7.064 -14.838 -8.596 1.00 83.50 240 ALA A O 1
ATOM 1881 N N . GLU A 1 241 ? -5.479 -14.870 -7.011 1.00 88.56 241 GLU A N 1
ATOM 1882 C CA . GLU A 1 241 ? -6.357 -15.429 -5.974 1.00 88.56 241 GLU A CA 1
ATOM 1883 C C . GLU A 1 241 ? -7.512 -14.488 -5.634 1.00 88.56 241 GLU A C 1
ATOM 1885 O O . GLU A 1 241 ? -8.671 -14.906 -5.647 1.00 88.56 241 GLU A O 1
ATOM 1890 N N . TRP A 1 242 ? -7.217 -13.205 -5.403 1.00 88.94 242 TRP A N 1
ATOM 1891 C CA . TRP A 1 242 ? -8.250 -12.208 -5.117 1.00 88.94 242 TRP A CA 1
ATOM 1892 C C . TRP A 1 242 ? -9.226 -12.048 -6.279 1.00 88.94 242 TRP A C 1
ATOM 1894 O O . TRP A 1 242 ? -10.424 -11.882 -6.059 1.00 88.94 242 TRP A O 1
ATOM 1904 N N . ARG A 1 243 ? -8.741 -12.151 -7.522 1.00 88.88 243 ARG A N 1
ATOM 1905 C CA . ARG A 1 243 ? -9.590 -12.160 -8.718 1.00 88.88 243 ARG A CA 1
ATOM 1906 C C . ARG A 1 243 ? -10.516 -13.363 -8.781 1.00 88.88 243 ARG A C 1
ATOM 1908 O O . ARG A 1 243 ? -11.687 -13.173 -9.106 1.00 88.88 243 ARG A O 1
ATOM 1915 N N . ARG A 1 244 ? -10.024 -14.566 -8.480 1.00 91.31 244 ARG A N 1
ATOM 1916 C CA . ARG A 1 244 ? -10.865 -15.771 -8.425 1.00 91.31 244 ARG A CA 1
ATOM 1917 C C . ARG A 1 244 ? -11.963 -15.605 -7.379 1.00 91.31 244 ARG A C 1
ATOM 1919 O O . ARG A 1 244 ? -13.136 -15.662 -7.730 1.00 91.31 244 ARG A O 1
ATOM 1926 N N . LEU A 1 245 ? -11.587 -15.235 -6.153 1.00 92.50 245 LEU A N 1
ATOM 1927 C CA . LEU A 1 245 ? -12.543 -15.014 -5.067 1.00 92.50 245 LEU A CA 1
ATOM 1928 C C . LEU A 1 245 ? -13.583 -13.941 -5.417 1.00 92.50 245 LEU A C 1
ATOM 1930 O O . LEU A 1 245 ? -14.771 -14.151 -5.196 1.00 92.50 245 LEU A O 1
ATOM 1934 N N . TYR A 1 246 ? -13.153 -12.819 -6.005 1.00 91.25 246 TYR A N 1
ATOM 1935 C CA . TYR A 1 246 ? -14.061 -11.766 -6.458 1.00 91.25 246 TYR A CA 1
ATOM 1936 C C . TYR A 1 246 ? -15.032 -12.280 -7.520 1.00 91.25 246 TYR A C 1
ATOM 1938 O O . TYR A 1 246 ? -16.235 -12.057 -7.414 1.00 91.25 246 TYR A O 1
ATOM 1946 N N . THR A 1 247 ? -14.528 -12.987 -8.532 1.00 92.00 247 THR A N 1
ATOM 1947 C CA . THR A 1 247 ? -15.344 -13.524 -9.631 1.00 92.00 247 THR A CA 1
ATOM 1948 C C . THR A 1 247 ? -16.393 -14.506 -9.115 1.00 92.00 247 THR A C 1
ATOM 1950 O O . THR A 1 247 ? -17.556 -14.427 -9.508 1.00 92.00 247 THR A O 1
ATOM 1953 N N . ASP A 1 248 ? -16.008 -15.389 -8.197 1.00 95.75 248 ASP A N 1
ATOM 1954 C CA . ASP A 1 248 ? -16.905 -16.402 -7.648 1.00 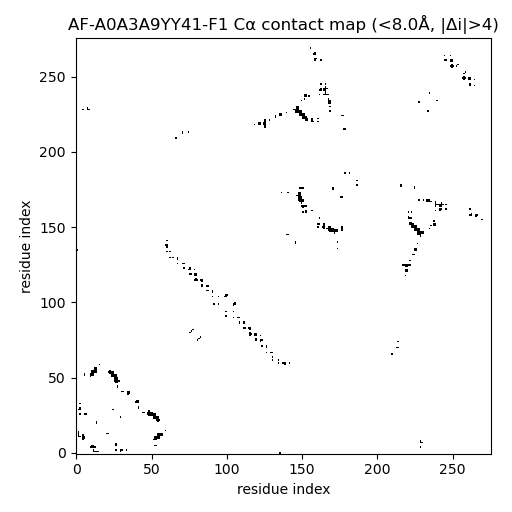95.75 248 ASP A CA 1
ATOM 1955 C C . ASP A 1 248 ? -17.953 -15.796 -6.716 1.00 95.75 248 ASP A C 1
ATOM 1957 O O . ASP A 1 248 ? -19.142 -16.069 -6.873 1.00 95.75 248 ASP A O 1
ATOM 1961 N N . SER A 1 249 ? -17.551 -14.908 -5.803 1.00 96.12 249 SER A N 1
ATOM 1962 C CA . SER A 1 249 ? -18.481 -14.318 -4.836 1.00 96.12 249 SER A CA 1
ATOM 1963 C C . SER A 1 249 ? -19.438 -13.296 -5.452 1.00 96.12 249 SER A C 1
ATOM 1965 O O . SER A 1 249 ? -20.449 -12.962 -4.843 1.00 96.12 249 SER A O 1
ATOM 1967 N N . THR A 1 250 ? -19.097 -12.722 -6.611 1.00 94.38 250 THR A N 1
ATOM 1968 C CA . THR A 1 250 ? -19.895 -11.664 -7.261 1.00 94.38 250 THR A CA 1
ATOM 1969 C C . THR A 1 250 ? -20.641 -12.136 -8.505 1.00 94.38 250 THR A C 1
ATOM 1971 O O . THR A 1 250 ? -21.255 -11.326 -9.198 1.00 94.38 250 THR A O 1
ATOM 1974 N N . ARG A 1 251 ? -20.633 -13.443 -8.788 1.00 95.06 251 ARG A N 1
ATOM 1975 C CA . ARG A 1 251 ? -21.298 -14.027 -9.956 1.00 95.06 251 ARG A CA 1
ATOM 1976 C C . ARG A 1 251 ? -22.786 -13.665 -9.986 1.00 95.06 251 ARG A C 1
ATOM 1978 O O . ARG A 1 251 ? -23.525 -13.965 -9.056 1.00 95.06 251 ARG A O 1
ATOM 1985 N N . GLY A 1 252 ? -23.219 -13.017 -11.069 1.00 94.69 252 GLY A N 1
ATOM 1986 C CA . GLY A 1 252 ? -24.606 -12.564 -11.241 1.00 94.69 252 GLY A CA 1
ATOM 1987 C C . GLY A 1 252 ? -24.995 -11.335 -10.408 1.00 94.69 252 GLY A C 1
ATOM 1988 O O . GLY A 1 252 ? -26.153 -10.932 -10.443 1.00 94.69 252 GLY A O 1
ATOM 1989 N N . LEU A 1 253 ? -24.053 -10.722 -9.684 1.00 92.56 253 LEU A N 1
ATOM 1990 C CA . LEU A 1 253 ? -24.269 -9.528 -8.868 1.00 92.56 253 LEU A CA 1
ATOM 1991 C C . LEU A 1 253 ? -23.577 -8.308 -9.484 1.00 92.56 253 LEU A C 1
ATOM 1993 O O . LEU A 1 253 ? -22.572 -8.419 -10.184 1.00 92.56 253 LEU A O 1
ATOM 1997 N N . ALA A 1 254 ? -24.076 -7.112 -9.169 1.00 84.62 254 ALA A N 1
ATOM 1998 C CA . ALA A 1 254 ? -23.469 -5.855 -9.594 1.00 84.62 254 ALA A CA 1
ATOM 1999 C C . ALA A 1 254 ? -23.494 -4.806 -8.476 1.00 84.62 254 ALA A C 1
ATOM 2001 O O . ALA A 1 254 ? -24.197 -4.934 -7.475 1.00 84.62 254 ALA A O 1
ATOM 2002 N N . GLY A 1 255 ? -22.700 -3.746 -8.645 1.00 83.44 255 GLY A N 1
ATOM 2003 C CA . GLY A 1 255 ? -22.790 -2.553 -7.806 1.00 83.44 255 GLY A CA 1
ATOM 2004 C C . GLY A 1 255 ? -22.616 -2.829 -6.298 1.00 83.44 255 GLY A C 1
ATOM 2005 O O . GLY A 1 255 ? -21.627 -3.456 -5.906 1.00 83.44 255 GLY A O 1
ATOM 2006 N N . PRO A 1 256 ? -23.503 -2.298 -5.432 1.00 83.94 256 PRO A N 1
ATOM 2007 C CA . PRO A 1 256 ? -23.455 -2.526 -3.986 1.00 83.94 256 PRO A CA 1
ATOM 2008 C C . PRO A 1 256 ? -23.523 -4.002 -3.583 1.00 83.94 256 PRO A C 1
ATOM 2010 O O . PRO A 1 256 ? -22.781 -4.398 -2.683 1.00 83.94 256 PRO A O 1
ATOM 2013 N N . ASP A 1 257 ? -24.329 -4.811 -4.270 1.00 86.88 257 ASP A N 1
ATOM 2014 C CA . ASP A 1 257 ? -24.551 -6.215 -3.909 1.00 86.88 257 ASP A CA 1
ATOM 2015 C C . ASP A 1 257 ? -23.306 -7.061 -4.158 1.00 86.88 257 ASP A C 1
ATOM 2017 O O . ASP A 1 257 ? -22.906 -7.848 -3.301 1.00 86.88 257 ASP A O 1
ATOM 2021 N N . ALA A 1 258 ? -22.611 -6.812 -5.273 1.00 87.50 258 ALA A N 1
ATOM 2022 C CA . ALA A 1 258 ? -21.309 -7.414 -5.543 1.00 87.50 258 ALA A CA 1
ATOM 2023 C C . ALA A 1 258 ? -20.275 -7.041 -4.462 1.00 87.50 258 ALA A C 1
ATOM 2025 O O . ALA A 1 258 ? -19.534 -7.896 -3.980 1.00 87.50 258 ALA A O 1
ATOM 2026 N N . ARG A 1 259 ? -20.239 -5.774 -4.018 1.00 86.31 259 ARG A N 1
ATOM 2027 C CA . ARG A 1 259 ? -19.323 -5.348 -2.940 1.00 86.31 259 ARG A CA 1
ATOM 2028 C C . ARG A 1 259 ? -19.658 -6.011 -1.605 1.00 86.31 259 ARG A C 1
ATOM 2030 O O . ARG A 1 259 ? -18.745 -6.417 -0.892 1.00 86.31 259 ARG A O 1
ATOM 2037 N N . ALA A 1 260 ? -20.941 -6.120 -1.267 1.00 88.56 260 ALA A N 1
ATOM 2038 C CA . ALA A 1 260 ? -21.387 -6.777 -0.044 1.00 88.56 260 ALA A CA 1
ATOM 2039 C C . ALA A 1 260 ? -21.073 -8.280 -0.062 1.00 88.56 260 ALA A C 1
ATOM 2041 O O . ALA A 1 260 ? -20.576 -8.810 0.930 1.00 88.56 260 ALA A O 1
ATOM 2042 N N . ALA A 1 261 ? -21.303 -8.955 -1.190 1.00 95.25 261 ALA A N 1
ATOM 2043 C CA . ALA A 1 261 ? -20.984 -10.369 -1.349 1.00 95.25 261 ALA A CA 1
ATOM 2044 C C . ALA A 1 261 ? -19.478 -10.637 -1.253 1.00 95.25 261 ALA A C 1
ATOM 2046 O O . ALA A 1 261 ? -19.061 -11.523 -0.510 1.00 95.25 261 ALA A O 1
ATOM 2047 N N . PHE A 1 262 ? -18.654 -9.813 -1.907 1.00 93.25 262 PHE A N 1
ATOM 2048 C CA . PHE A 1 262 ? -17.203 -9.946 -1.812 1.00 93.25 262 PHE A CA 1
ATOM 2049 C C . PHE A 1 262 ? -16.669 -9.664 -0.402 1.00 93.25 262 PHE A C 1
ATOM 2051 O O . PHE A 1 262 ? -15.795 -10.380 0.081 1.00 93.25 262 PHE A O 1
ATOM 2058 N N . ARG A 1 263 ? -17.225 -8.666 0.300 1.00 93.44 263 ARG A N 1
ATOM 2059 C CA . ARG A 1 263 ? -16.893 -8.417 1.709 1.00 93.44 263 ARG A CA 1
ATOM 2060 C C . ARG A 1 263 ? -17.140 -9.654 2.570 1.00 93.44 263 ARG A C 1
ATOM 2062 O O . ARG A 1 263 ? -16.238 -10.055 3.300 1.00 93.44 263 ARG A O 1
ATOM 2069 N N . ARG A 1 264 ? -18.318 -10.275 2.443 1.00 95.75 264 ARG A N 1
ATOM 2070 C CA . ARG A 1 264 ? -18.656 -11.500 3.186 1.00 95.75 264 ARG A CA 1
ATOM 2071 C C . ARG A 1 264 ? -17.674 -12.634 2.892 1.00 95.75 264 ARG A C 1
ATOM 2073 O O . ARG A 1 264 ? -17.225 -13.283 3.829 1.00 95.75 264 ARG A O 1
ATOM 2080 N N . ALA A 1 265 ? -17.298 -12.823 1.627 1.00 95.62 265 ALA A N 1
ATOM 2081 C CA . ALA A 1 265 ? -16.346 -13.858 1.224 1.00 95.62 265 ALA A CA 1
ATOM 2082 C C . ALA A 1 265 ? -14.943 -13.649 1.832 1.00 95.62 265 ALA A C 1
ATOM 2084 O O . ALA A 1 265 ? -14.314 -14.600 2.292 1.00 95.62 265 ALA A O 1
ATOM 2085 N N . ILE A 1 266 ? -14.461 -12.402 1.892 1.00 92.44 266 ILE A N 1
ATOM 2086 C CA . ILE A 1 266 ? -13.182 -12.066 2.541 1.00 92.44 266 ILE A CA 1
ATOM 2087 C C . ILE A 1 266 ? -13.246 -12.304 4.053 1.00 92.44 266 ILE A C 1
ATOM 2089 O O . ILE A 1 266 ? -12.330 -12.888 4.628 1.00 92.44 266 ILE A O 1
ATOM 2093 N N . GLU A 1 267 ? -14.325 -11.874 4.708 1.00 91.88 267 GLU A N 1
ATOM 2094 C CA . GLU A 1 267 ? -14.518 -12.096 6.145 1.00 91.88 267 GLU A CA 1
ATOM 2095 C C . GLU A 1 267 ? -14.622 -13.586 6.488 1.00 91.88 267 GLU A C 1
ATOM 2097 O O . GLU A 1 267 ? -14.106 -14.019 7.516 1.00 91.88 267 GLU A O 1
ATOM 2102 N N . GLU A 1 268 ? -15.255 -14.383 5.630 1.00 93.88 268 GLU A N 1
ATOM 2103 C CA . GLU A 1 268 ? -15.327 -15.832 5.786 1.00 93.88 268 GLU A CA 1
ATOM 2104 C C . GLU A 1 268 ? -13.958 -16.498 5.643 1.00 93.88 268 GLU A C 1
ATOM 2106 O O . GLU A 1 268 ? -13.569 -17.252 6.535 1.00 93.88 268 GLU A O 1
ATOM 2111 N N . ARG A 1 269 ? -13.185 -16.147 4.606 1.00 91.12 269 ARG A N 1
ATOM 2112 C CA . ARG A 1 269 ? -11.795 -16.611 4.450 1.00 91.12 269 ARG A CA 1
ATOM 2113 C C . ARG A 1 269 ? -10.961 -16.293 5.693 1.00 91.12 269 ARG A C 1
ATOM 2115 O O . ARG A 1 269 ? -10.261 -17.164 6.197 1.00 91.12 269 ARG A O 1
ATOM 2122 N N . ARG A 1 270 ? -11.077 -15.074 6.228 1.00 88.50 270 ARG A N 1
ATOM 2123 C CA . ARG A 1 270 ? -10.381 -14.653 7.457 1.00 88.50 270 ARG A CA 1
ATOM 2124 C C . ARG A 1 270 ? -10.782 -15.474 8.676 1.00 88.50 270 ARG A C 1
ATOM 2126 O O . ARG A 1 270 ? -9.925 -15.846 9.471 1.00 88.50 270 ARG A O 1
ATOM 2133 N N . ARG A 1 271 ? -12.077 -15.765 8.842 1.00 89.75 271 ARG A N 1
ATOM 2134 C CA . ARG A 1 271 ? -12.553 -16.636 9.929 1.00 89.75 271 ARG A CA 1
ATOM 2135 C C . ARG A 1 271 ? -11.980 -18.046 9.804 1.00 89.75 271 ARG A C 1
ATOM 2137 O O . ARG A 1 271 ? -11.541 -18.591 10.807 1.00 89.75 271 ARG A O 1
ATOM 2144 N N . GLN A 1 272 ? -11.945 -18.599 8.592 1.00 89.56 272 GLN A N 1
ATOM 2145 C CA . GLN A 1 272 ? -11.378 -19.924 8.330 1.00 89.56 272 GLN A CA 1
ATOM 2146 C C . GLN A 1 272 ? -9.874 -19.968 8.632 1.00 89.56 272 GLN A C 1
ATOM 2148 O O . GLN A 1 272 ? -9.425 -20.884 9.306 1.00 89.56 272 GLN A O 1
ATOM 2153 N N . GLN A 1 273 ? -9.114 -18.951 8.216 1.00 86.00 273 GLN A N 1
ATOM 2154 C CA . GLN A 1 273 ? -7.675 -18.850 8.497 1.00 86.00 273 GLN A CA 1
ATOM 2155 C C . GLN A 1 273 ? -7.353 -18.761 9.993 1.00 86.00 273 GLN A C 1
ATOM 2157 O O . GLN A 1 273 ? -6.317 -19.252 10.411 1.00 86.00 273 GLN A O 1
ATOM 2162 N N . ARG A 1 274 ? -8.221 -18.139 10.801 1.00 84.00 274 ARG A N 1
ATOM 2163 C CA . ARG A 1 274 ? -8.046 -18.049 12.263 1.00 84.00 274 ARG A CA 1
ATOM 2164 C C . ARG A 1 274 ? -8.445 -19.323 13.009 1.00 84.00 274 ARG A C 1
ATOM 2166 O O . ARG A 1 274 ? -8.127 -19.446 14.186 1.00 84.00 274 ARG A O 1
ATOM 2173 N N . ALA A 1 275 ? -9.214 -20.197 12.365 1.00 83.31 275 ALA A N 1
ATOM 2174 C CA . ALA A 1 275 ? -9.687 -21.453 12.940 1.00 83.31 275 ALA A CA 1
ATOM 2175 C C . ALA A 1 275 ? -8.789 -22.653 12.586 1.00 83.31 275 ALA A C 1
ATOM 2177 O O . ALA A 1 275 ? -8.980 -23.723 13.160 1.00 83.31 275 ALA A O 1
ATOM 2178 N N . ALA A 1 276 ? -7.871 -22.476 11.631 1.00 70.75 276 ALA A N 1
ATOM 2179 C CA . ALA A 1 276 ? -6.865 -23.450 11.211 1.00 70.75 276 ALA A CA 1
ATOM 2180 C C . ALA A 1 276 ? -5.567 -23.271 12.007 1.00 70.75 276 ALA A C 1
ATOM 2182 O O . ALA A 1 276 ? -4.915 -24.304 12.271 1.00 70.75 276 ALA A O 1
#

Sequence (276 aa):
MRLLRGQRTGRTLPPLDPGPDRREVRLGELREEFYRLAGEPRPRPRDDDTVRVTVDDFEWPDGDEEGDDRAATVSLIVTGPVRAQDGITRVQGAAERGRLDAPAVLAELDAVMRDAGATAAAAADREAQRGGRDLIASYAAADRAVVGWARVTDGDPCWFCAMLASRGAVYRSQWRARYTGQTRRGAQRPDRMPDGWQDWAPERLADWEAEQGLNRFHDNCHCTLVPVYSRDGWVPETSAEWRRLYTDSTRGLAGPDARAAFRRAIEERRRQQRAA

Organism: NCBI:txid1141874

Secondary structure (DSSP, 8-state):
-HHHHHHHHSEEPPPSS-----SEEEHHHHHHHHHHHHT----S--GGGG-EEEEPP-PPPPP-HHHHHHHHHHHHHIIIIIHHHHHHHHHHHHSPTT-TTSHHHHHHHHHHHHHHHHHHHHHHHHHHTHHHHHHHHHHHHH-TT--EEEEE--SS--HHHHHHHTT-S-BSSHHHHHHTT--SSS----SSPPTTGGGS-HHHHHHHHHHTGGGSS-TT---EEEEE--TTT---HHHHHHHHHHHHHTTT--HHHHHHHHHHHHHHHHHHHHH-

Foldseek 3Di:
DQLVCCVQPLAGEDDPDDDPDDQKDFSLVVQVVVCVVVVHDRDDDDPRRRRMGGYDDDDQDDFPVVLLVVLLVVQLCVLAVVQLVVQLVVLVVPDDPPCCVPPVSVVSNVVSNVRSVVRSVLSNVVSVCLRVQVSQLSVLVRDPLFQFKAKDFDPQAQLVSLVRLLQFRDGRDPVCNQPVPDDDDDDDDPPDDDPPVVVVDPVVVVVVCSVCSSPSDDGPGGMHMHTDRDPPRDHPPSSNVSNVLLCVQQPVHDDPNSSVSSNVSSVVVVVVVVVD

Solvent-accessible surface area (backbone atoms only — not comparable to full-atom values): 15808 Å² total; per-residue (Å²): 107,48,47,62,39,26,77,68,70,48,35,29,55,59,73,94,61,95,66,83,92,55,65,60,48,35,47,38,57,37,46,52,51,49,24,61,74,67,76,43,84,73,73,82,87,56,92,62,27,76,44,72,22,41,34,45,96,67,81,80,73,82,78,61,62,68,58,51,51,51,49,39,51,54,46,40,44,53,36,16,62,50,43,29,51,57,38,48,53,51,52,60,69,69,43,63,94,86,43,74,84,36,68,70,47,45,51,50,50,51,49,34,49,50,50,15,50,51,42,22,51,26,39,48,56,36,47,72,47,39,62,62,48,49,50,47,51,53,45,49,72,70,40,83,66,49,69,28,30,25,41,47,59,61,96,80,56,53,49,66,56,35,57,51,15,32,64,22,54,69,24,84,41,69,64,58,66,58,59,77,75,80,84,79,90,79,94,70,78,71,94,63,80,62,91,64,59,86,74,56,52,73,64,59,56,50,49,53,52,56,71,49,55,76,70,61,59,60,65,76,52,70,64,41,74,40,75,26,68,60,89,84,65,54,54,57,71,73,25,47,53,34,30,50,52,42,53,65,48,22,64,99,48,58,75,71,58,21,53,52,36,31,39,52,51,44,54,49,52,52,53,52,63,75,74,107